Protein AF-A0A2D8QY01-F1 (afdb_monomer)

Solvent-accessible surface area (backbone atoms only — not comparable to full-atom values): 13673 Å² total; per-residue (Å²): 136,80,94,61,66,47,75,46,71,54,66,44,32,40,36,33,30,47,98,92,37,81,77,49,77,45,79,50,92,22,35,58,78,46,76,48,79,46,98,86,66,34,34,38,34,38,20,38,21,91,88,74,71,46,76,49,77,48,79,47,53,75,90,55,82,90,76,80,83,83,88,76,77,92,74,81,91,78,88,80,80,79,84,83,82,78,87,74,88,76,78,89,75,88,74,60,83,75,56,60,53,53,55,55,54,65,69,59,64,76,75,72,75,76,70,67,84,63,72,83,66,51,66,66,57,54,54,50,55,56,56,67,71,58,84,65,58,32,47,43,33,32,52,76,69,44,78,47,72,38,45,98,89,42,33,38,82,44,77,47,48,30,72,80,34,48,31,91,81,64,46,69,70,46,36,38,33,22,43,84,82,70,44,79,78,43,60,54,53,57,45,79,47,78,46,58,57,43,78,47,52,38,34,34,36,33,27,31,78,86,68,38,62,24,68,22,66,25,45,39,38,30,86

Sequence (223 aa):
CSDEIICIGIWFNIIGLRDGRILWKCELDGIPRSITRLSDGRSIAVCVDPSTDAVSAWVFNPQGDVEDEADVGSQNKETIDAPNYEDEENTRFEHSGEEVTRILDEMSEEVEDQIVEGEDIDLLEELASEAKMINLPPVADAGEDLTVTSDEDGTAEILLDGRASYDPDGEINAWEWLDERERVVGSTPMIKVRVRKGTHVFRLRVKDDKNAMSEAIVTLRVI

Radius of gyration: 32.17 Å; Cα contacts (8 Å, |Δi|>4): 374; chains: 1; bounding box: 82×53×78 Å

pLDDT: mean 76.77, std 20.71, range [27.67, 98.0]

Nearest PDB structures (foldseek):
  4u6t-assembly1_A  TM=8.783E-01  e=7.533E-06  Hathewaya histolytica
  4tn9-assembly1_A  TM=8.372E-01  e=7.533E-06  Hathewaya histolytica
  4aqo-assembly1_A  TM=8.452E-01  e=6.462E-05  Hathewaya histolytica
  6aem-assembly2_B  TM=8.000E-01  e=1.212E-04  Vibrio anguillarum
  2y72-assembly2_B  TM=8.045E-01  e=1.091E-04  Hathewaya histolytica

Mean predicted aligned error: 20.7 Å

Structure (mmCIF, N/CA/C/O backbone):
data_AF-A0A2D8QY01-F1
#
_entry.id   AF-A0A2D8QY01-F1
#
loop_
_atom_site.group_PDB
_atom_site.id
_atom_site.type_symbol
_atom_site.label_atom_id
_atom_site.label_alt_id
_atom_site.label_comp_id
_atom_site.label_asym_id
_atom_site.label_entity_id
_atom_site.label_seq_id
_atom_site.pdbx_PDB_ins_code
_atom_site.Cartn_x
_atom_site.Cartn_y
_atom_site.Cartn_z
_atom_site.occupancy
_atom_site.B_iso_or_equiv
_atom_site.auth_seq_id
_atom_site.auth_comp_id
_atom_site.auth_asym_id
_atom_site.auth_atom_id
_atom_site.pdbx_PDB_model_num
ATOM 1 N N . CYS A 1 1 ? 29.087 -26.618 -16.695 1.00 43.91 1 CYS A N 1
ATOM 2 C CA . CYS A 1 1 ? 28.690 -25.863 -15.495 1.00 43.91 1 CYS A CA 1
ATOM 3 C C . CYS A 1 1 ? 29.865 -25.004 -15.107 1.00 43.91 1 CYS A C 1
ATOM 5 O O . CYS A 1 1 ? 30.868 -25.556 -14.677 1.00 43.91 1 CYS A O 1
ATOM 7 N N . SER A 1 2 ? 29.792 -23.708 -15.377 1.00 49.12 2 SER A N 1
ATOM 8 C CA . SER A 1 2 ? 30.805 -22.772 -14.904 1.00 49.12 2 SER A CA 1
ATOM 9 C C . SER A 1 2 ? 30.499 -22.481 -13.437 1.00 49.12 2 SER A C 1
ATOM 11 O O . SER A 1 2 ? 29.401 -22.019 -13.145 1.00 49.12 2 SER A O 1
ATOM 13 N N . ASP A 1 3 ? 31.437 -22.769 -12.531 1.00 60.50 3 ASP A N 1
ATOM 14 C CA . ASP A 1 3 ? 31.399 -22.410 -11.096 1.00 60.50 3 ASP A CA 1
ATOM 15 C C . ASP A 1 3 ? 31.567 -20.887 -10.888 1.00 60.50 3 ASP A C 1
ATOM 17 O O . ASP A 1 3 ? 32.312 -20.414 -10.026 1.00 60.50 3 ASP A O 1
ATOM 21 N N . GLU A 1 4 ? 30.935 -20.085 -11.742 1.00 70.56 4 GLU A N 1
ATOM 22 C CA . GLU A 1 4 ? 31.112 -18.643 -11.767 1.00 70.56 4 GLU A CA 1
ATOM 23 C C . GLU A 1 4 ? 30.056 -17.968 -10.894 1.00 70.56 4 GLU A C 1
ATOM 25 O O . GLU A 1 4 ? 28.852 -18.131 -11.092 1.00 70.56 4 GLU A O 1
ATOM 30 N N . ILE A 1 5 ? 30.529 -17.225 -9.895 1.00 77.38 5 ILE A N 1
ATOM 31 C CA . ILE A 1 5 ? 29.688 -16.392 -9.041 1.00 77.38 5 ILE A CA 1
ATOM 32 C C . ILE A 1 5 ? 29.494 -15.055 -9.752 1.00 77.38 5 ILE A C 1
ATOM 34 O O . ILE A 1 5 ? 30.469 -14.389 -10.104 1.00 77.38 5 ILE A O 1
ATOM 38 N N . ILE A 1 6 ? 28.236 -14.671 -9.954 1.00 82.38 6 ILE A N 1
ATOM 39 C CA . ILE A 1 6 ? 27.850 -13.392 -10.553 1.00 82.38 6 ILE A CA 1
ATOM 40 C C . ILE A 1 6 ? 27.618 -12.393 -9.422 1.00 82.38 6 ILE A C 1
ATOM 42 O O . ILE A 1 6 ? 26.828 -12.657 -8.517 1.00 82.38 6 ILE A O 1
ATOM 46 N N . CYS A 1 7 ? 28.280 -11.240 -9.481 1.00 83.62 7 CYS A N 1
ATOM 47 C CA . CYS A 1 7 ? 28.076 -10.153 -8.528 1.00 83.62 7 CYS A CA 1
ATOM 48 C C . CYS A 1 7 ? 27.152 -9.095 -9.134 1.00 83.62 7 CYS A C 1
ATOM 50 O O . CYS A 1 7 ? 27.403 -8.630 -10.245 1.00 83.62 7 CYS A O 1
ATOM 52 N N . ILE A 1 8 ? 26.119 -8.688 -8.398 1.00 83.50 8 ILE A N 1
ATOM 53 C CA . ILE A 1 8 ? 25.188 -7.630 -8.811 1.00 83.50 8 ILE A CA 1
ATOM 54 C C . ILE A 1 8 ? 25.194 -6.519 -7.763 1.00 83.50 8 ILE A C 1
ATOM 56 O O . ILE A 1 8 ? 25.001 -6.794 -6.580 1.00 83.50 8 ILE A O 1
ATOM 60 N N . GLY A 1 9 ? 25.404 -5.275 -8.200 1.00 83.00 9 GLY A N 1
ATOM 61 C CA . GLY A 1 9 ? 25.264 -4.080 -7.366 1.00 83.00 9 GLY A CA 1
ATOM 62 C C . GLY A 1 9 ? 23.846 -3.511 -7.444 1.00 83.00 9 GLY A C 1
ATOM 63 O O . GLY A 1 9 ? 23.344 -3.277 -8.541 1.00 83.00 9 GLY A O 1
ATOM 64 N N . ILE A 1 10 ? 23.194 -3.294 -6.298 1.00 83.06 10 ILE A N 1
ATOM 65 C CA . ILE A 1 10 ? 21.859 -2.687 -6.189 1.00 83.06 10 ILE A CA 1
ATOM 66 C C . ILE A 1 10 ? 21.842 -1.721 -5.003 1.00 83.06 10 ILE A C 1
ATOM 68 O O . ILE A 1 10 ? 21.965 -2.134 -3.848 1.00 83.06 10 ILE A O 1
ATOM 72 N N . TRP A 1 11 ? 21.615 -0.440 -5.291 1.00 86.50 11 TRP A N 1
ATOM 73 C CA . TRP A 1 11 ? 21.571 0.640 -4.302 1.00 86.50 11 TRP A CA 1
ATOM 74 C C . TRP A 1 11 ? 22.821 0.658 -3.415 1.00 86.50 11 TRP A C 1
ATOM 76 O O . TRP A 1 11 ? 23.889 0.872 -3.956 1.00 86.50 11 TRP A O 1
ATOM 86 N N . PHE A 1 12 ? 22.741 0.400 -2.110 1.00 85.38 12 PHE A N 1
ATOM 87 C CA . PHE A 1 12 ? 23.920 0.310 -1.232 1.00 85.38 12 PHE A CA 1
ATOM 88 C C . PHE A 1 12 ? 24.463 -1.117 -1.064 1.00 85.38 12 PHE A C 1
ATOM 90 O O . PHE A 1 12 ? 25.144 -1.402 -0.091 1.00 85.38 12 PHE A O 1
ATOM 97 N N . ASN A 1 13 ? 24.123 -2.063 -1.945 1.00 82.06 13 ASN A N 1
ATOM 98 C CA . ASN A 1 13 ? 24.432 -3.478 -1.725 1.00 82.06 13 ASN A CA 1
ATOM 99 C C . ASN A 1 13 ? 25.107 -4.144 -2.918 1.00 82.06 13 ASN A C 1
ATOM 101 O O . ASN A 1 13 ? 24.789 -3.848 -4.068 1.00 82.06 13 ASN A O 1
ATOM 105 N N . ILE A 1 14 ? 25.959 -5.127 -2.631 1.00 85.94 14 ILE A N 1
ATOM 106 C CA . ILE A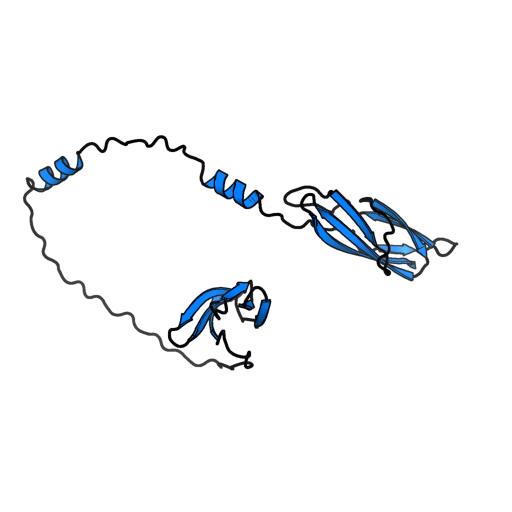 1 14 ? 26.436 -6.118 -3.598 1.00 85.94 14 ILE A CA 1
ATOM 107 C C . ILE A 1 14 ? 25.952 -7.501 -3.179 1.00 85.94 14 ILE A C 1
ATOM 109 O O . ILE A 1 14 ? 26.042 -7.889 -2.014 1.00 85.94 14 ILE A O 1
ATOM 113 N N . ILE A 1 15 ? 25.435 -8.247 -4.151 1.00 84.38 15 ILE A N 1
ATOM 114 C CA . ILE A 1 15 ? 24.880 -9.585 -3.970 1.00 84.38 15 ILE A CA 1
ATOM 115 C C . ILE A 1 15 ? 25.675 -10.572 -4.821 1.00 84.38 15 ILE A C 1
ATOM 117 O O . ILE A 1 15 ? 25.831 -10.364 -6.026 1.00 84.38 15 ILE A O 1
ATOM 121 N N . GLY A 1 16 ? 26.140 -11.658 -4.202 1.00 84.38 16 GLY A N 1
ATOM 122 C CA . GLY A 1 16 ? 26.757 -12.791 -4.889 1.00 84.38 16 GLY A CA 1
ATOM 123 C C . GLY A 1 16 ? 25.725 -13.865 -5.234 1.00 84.38 16 GLY A C 1
ATOM 124 O O . GLY A 1 16 ? 25.065 -14.407 -4.344 1.00 84.38 16 GLY A O 1
ATOM 125 N N . LEU A 1 17 ? 25.596 -14.194 -6.518 1.00 79.44 17 LEU A N 1
ATOM 126 C CA . LEU A 1 17 ? 24.675 -15.200 -7.047 1.00 79.44 17 LEU A CA 1
ATOM 127 C C . LEU A 1 17 ? 25.421 -16.402 -7.628 1.00 79.44 17 LEU A C 1
ATOM 129 O O . LEU A 1 17 ? 26.415 -16.247 -8.334 1.00 79.44 17 LEU A O 1
ATOM 133 N N . ARG A 1 18 ? 24.877 -17.603 -7.414 1.00 80.75 18 ARG A N 1
ATOM 134 C CA . ARG A 1 18 ? 25.296 -18.834 -8.100 1.00 80.75 18 ARG A CA 1
ATOM 135 C C . ARG A 1 18 ? 24.082 -19.690 -8.429 1.00 80.75 18 ARG A C 1
ATOM 137 O O . ARG A 1 18 ? 23.264 -19.942 -7.547 1.00 80.75 18 ARG A O 1
ATOM 144 N N . ASP A 1 19 ? 23.964 -20.128 -9.681 1.00 78.56 19 ASP A N 1
ATOM 145 C CA . ASP A 1 19 ? 22.846 -20.954 -10.171 1.00 78.56 19 ASP A CA 1
ATOM 146 C C . ASP A 1 19 ? 21.458 -20.410 -9.767 1.00 78.56 19 ASP A C 1
ATOM 148 O O . ASP A 1 19 ? 20.562 -21.151 -9.360 1.00 78.56 19 ASP A O 1
ATOM 152 N N . GLY A 1 20 ? 21.297 -19.081 -9.814 1.00 72.81 20 GLY A N 1
ATOM 153 C CA . GLY A 1 20 ? 20.052 -18.397 -9.446 1.00 72.81 20 GLY A CA 1
ATOM 154 C C . GLY A 1 20 ? 19.763 -18.322 -7.940 1.00 72.81 20 GLY A C 1
ATOM 155 O O . GLY A 1 20 ? 18.666 -17.924 -7.555 1.00 72.81 20 GLY A O 1
ATOM 156 N N . ARG A 1 21 ? 20.716 -18.689 -7.074 1.00 75.25 21 ARG A N 1
ATOM 157 C CA . ARG A 1 21 ? 20.605 -18.569 -5.613 1.00 75.25 21 ARG A CA 1
ATOM 158 C C . ARG A 1 21 ? 21.539 -17.495 -5.075 1.00 75.25 21 ARG A C 1
ATOM 160 O O . ARG A 1 21 ? 22.693 -17.410 -5.489 1.00 75.25 21 ARG A O 1
ATOM 167 N N . ILE A 1 22 ? 21.041 -16.727 -4.111 1.00 81.38 22 ILE A N 1
ATOM 168 C CA . ILE A 1 22 ? 21.837 -15.768 -3.340 1.00 81.38 22 ILE A CA 1
ATOM 169 C C . ILE A 1 22 ? 22.734 -16.543 -2.376 1.00 81.38 22 ILE A C 1
ATOM 171 O O . ILE A 1 22 ? 22.242 -17.366 -1.604 1.00 81.38 22 ILE A O 1
ATOM 175 N N . LEU A 1 23 ? 24.040 -16.290 -2.444 1.00 77.75 23 LEU A N 1
ATOM 176 C CA . LEU A 1 23 ? 25.033 -16.862 -1.535 1.00 77.75 23 LEU A CA 1
ATOM 177 C C . LEU A 1 23 ? 25.330 -15.916 -0.374 1.00 77.75 23 LEU A C 1
ATOM 179 O O . LEU A 1 23 ? 25.328 -16.341 0.776 1.00 77.75 23 LEU A O 1
ATOM 183 N N . TRP A 1 24 ? 25.559 -14.641 -0.681 1.00 77.56 24 TRP A N 1
ATOM 184 C CA . TRP A 1 24 ? 25.906 -13.619 0.299 1.00 77.56 24 TRP A CA 1
ATOM 185 C C . TRP A 1 24 ? 25.454 -12.235 -0.169 1.00 77.56 24 TRP A C 1
ATOM 187 O O . TRP A 1 24 ? 25.144 -12.016 -1.346 1.00 77.56 24 TRP A O 1
ATOM 197 N N . LYS A 1 25 ? 25.416 -11.305 0.785 1.00 81.94 25 LYS A N 1
ATOM 198 C CA . LYS A 1 25 ? 25.075 -9.897 0.599 1.00 81.94 25 LYS A CA 1
ATOM 199 C C . LYS A 1 25 ? 26.045 -9.051 1.424 1.00 81.94 25 LYS A C 1
ATOM 201 O O . LYS A 1 25 ? 26.287 -9.378 2.581 1.00 81.94 25 LYS A O 1
ATOM 206 N N . CYS A 1 26 ? 26.567 -7.986 0.831 1.00 77.19 26 CYS A N 1
ATOM 207 C CA . CYS A 1 26 ? 27.438 -7.006 1.474 1.00 77.19 26 CYS A CA 1
ATOM 208 C C . CYS A 1 26 ? 26.829 -5.611 1.291 1.00 77.19 26 CYS A C 1
ATOM 210 O O . CYS A 1 26 ? 26.377 -5.285 0.191 1.00 77.19 26 CYS A O 1
ATOM 212 N N . GLU A 1 27 ? 26.775 -4.832 2.368 1.00 81.56 27 GLU A N 1
ATOM 213 C CA . GLU A 1 27 ? 26.353 -3.430 2.351 1.00 81.56 27 GLU A CA 1
ATOM 214 C C . GLU A 1 27 ? 27.586 -2.529 2.215 1.00 81.56 27 GLU A C 1
ATOM 216 O O . GLU A 1 27 ? 28.648 -2.838 2.750 1.00 81.56 27 GLU A O 1
ATOM 221 N N . LEU A 1 28 ? 27.448 -1.449 1.456 1.00 82.06 28 LEU A N 1
ATOM 222 C CA . LEU A 1 28 ? 28.505 -0.514 1.100 1.00 82.06 28 LEU A CA 1
ATOM 223 C C . LEU A 1 28 ? 28.172 0.875 1.643 1.00 82.06 28 LEU A C 1
ATOM 225 O O . LEU A 1 28 ? 27.008 1.249 1.763 1.00 82.06 28 LEU A O 1
ATOM 229 N N . ASP A 1 29 ? 29.206 1.678 1.867 1.00 80.81 29 ASP A N 1
ATOM 230 C CA . ASP A 1 29 ? 29.102 3.087 2.274 1.00 80.81 29 ASP A CA 1
ATOM 231 C C . ASP A 1 29 ? 28.611 4.035 1.156 1.00 80.81 29 ASP A C 1
ATOM 233 O O . ASP A 1 29 ? 28.376 5.217 1.397 1.00 80.81 29 ASP A O 1
ATOM 237 N N . GLY A 1 30 ? 28.422 3.529 -0.065 1.00 84.75 30 GLY A N 1
ATOM 238 C CA . GLY A 1 30 ? 27.967 4.298 -1.220 1.00 84.75 30 GLY A CA 1
ATOM 239 C C . GLY A 1 30 ? 27.350 3.423 -2.310 1.00 84.75 30 GLY A C 1
ATOM 240 O O . GLY A 1 30 ? 27.352 2.193 -2.235 1.00 84.75 30 GLY A O 1
ATOM 241 N N . ILE A 1 31 ? 26.822 4.059 -3.356 1.00 87.62 31 ILE A N 1
ATOM 242 C CA . ILE A 1 31 ? 26.177 3.354 -4.471 1.00 87.62 31 ILE A CA 1
ATOM 243 C C . ILE A 1 31 ? 27.262 2.809 -5.413 1.00 87.62 31 ILE A C 1
ATOM 245 O O . ILE A 1 31 ? 28.035 3.615 -5.944 1.00 87.62 31 ILE A O 1
ATOM 249 N N . PRO A 1 32 ? 27.336 1.487 -5.675 1.00 86.38 32 PRO A N 1
ATOM 250 C CA . PRO A 1 32 ? 28.343 0.914 -6.547 1.00 86.38 32 PRO A CA 1
ATOM 251 C C . PRO A 1 32 ? 28.072 1.358 -7.985 1.00 86.38 32 PRO A C 1
ATOM 253 O O . PRO A 1 32 ? 27.030 1.061 -8.569 1.00 86.38 32 PRO A O 1
ATOM 256 N N . ARG A 1 33 ? 29.029 2.082 -8.561 1.00 84.75 33 ARG A N 1
ATOM 257 C CA . ARG A 1 33 ? 28.986 2.565 -9.947 1.00 84.75 33 ARG A CA 1
ATOM 258 C C . ARG A 1 33 ? 29.679 1.631 -10.919 1.00 84.75 33 ARG A C 1
ATOM 260 O O . ARG A 1 33 ? 29.302 1.567 -12.082 1.00 84.75 33 ARG A O 1
ATOM 267 N N . SER A 1 34 ? 30.701 0.928 -10.451 1.00 82.31 34 SER A N 1
ATOM 268 C CA . SER A 1 34 ? 31.437 -0.036 -11.257 1.00 82.31 34 SER A CA 1
ATOM 269 C C . SER A 1 34 ? 31.936 -1.166 -10.378 1.00 82.31 34 SER A C 1
ATOM 271 O O . SER A 1 34 ? 32.385 -0.933 -9.255 1.00 82.31 34 SER A O 1
ATOM 273 N N . ILE A 1 35 ? 31.862 -2.386 -10.902 1.00 85.38 35 ILE A N 1
ATOM 274 C CA . ILE A 1 35 ? 32.445 -3.575 -10.291 1.00 85.38 35 ILE A CA 1
ATOM 275 C C . ILE A 1 35 ? 33.371 -4.193 -11.330 1.00 85.38 35 ILE A C 1
ATOM 277 O O . ILE A 1 35 ? 32.935 -4.543 -12.424 1.00 85.38 35 ILE A O 1
ATOM 281 N N . THR A 1 36 ? 34.653 -4.315 -11.002 1.00 84.50 36 THR A N 1
ATOM 282 C CA . THR A 1 36 ? 35.661 -4.884 -11.903 1.00 84.50 36 THR A CA 1
ATOM 283 C C . THR A 1 36 ? 36.339 -6.073 -11.241 1.00 84.50 36 THR A C 1
ATOM 285 O O . THR A 1 36 ? 36.702 -6.027 -10.065 1.00 84.50 36 THR A O 1
ATOM 288 N N . ARG A 1 37 ? 36.516 -7.155 -12.001 1.00 82.62 37 ARG A N 1
ATOM 289 C CA . ARG A 1 37 ? 37.212 -8.355 -11.537 1.00 82.62 37 ARG A CA 1
ATOM 290 C C . ARG A 1 37 ? 38.721 -8.201 -11.713 1.00 82.62 37 ARG A C 1
ATOM 292 O O . ARG A 1 37 ? 39.188 -7.812 -12.781 1.00 82.62 37 ARG A O 1
ATOM 299 N N . LEU A 1 38 ? 39.472 -8.532 -10.672 1.00 79.06 38 LEU A N 1
ATOM 300 C CA . LEU A 1 38 ? 40.930 -8.535 -10.661 1.00 79.06 38 LEU A CA 1
ATOM 301 C C . LEU A 1 38 ? 41.474 -9.898 -11.113 1.00 79.06 38 LEU A C 1
ATOM 303 O O . LEU A 1 38 ? 40.809 -10.933 -11.016 1.00 79.06 38 LEU A O 1
ATOM 307 N N . SER A 1 39 ? 42.720 -9.910 -11.592 1.00 76.44 39 SER A N 1
ATOM 308 C CA . SER A 1 39 ? 43.402 -11.120 -12.077 1.00 76.44 39 SER A CA 1
ATOM 309 C C . SER A 1 39 ? 43.677 -12.162 -10.987 1.00 76.44 39 SER A C 1
ATOM 311 O O . SER A 1 39 ? 43.954 -13.315 -11.300 1.00 76.44 39 SER A O 1
ATOM 313 N N . ASP A 1 40 ? 43.623 -11.762 -9.717 1.00 75.12 40 ASP A N 1
ATOM 314 C CA . ASP A 1 40 ? 43.822 -12.621 -8.545 1.00 75.12 40 ASP A CA 1
ATOM 315 C C . ASP A 1 40 ? 42.522 -13.285 -8.047 1.00 75.12 40 ASP A C 1
ATOM 317 O O . ASP A 1 40 ? 42.538 -14.000 -7.048 1.00 75.12 40 ASP A O 1
ATOM 321 N N . GLY A 1 41 ? 41.400 -13.068 -8.745 1.00 73.44 41 GLY A N 1
ATOM 322 C CA . GLY A 1 41 ? 40.098 -13.649 -8.418 1.00 73.44 41 GLY A CA 1
ATOM 323 C C . GLY A 1 41 ? 39.228 -12.802 -7.486 1.00 73.44 41 GLY A C 1
ATOM 324 O O . GLY A 1 41 ? 38.058 -13.144 -7.314 1.00 73.44 41 GLY A O 1
ATOM 325 N N . ARG A 1 42 ? 39.745 -11.693 -6.938 1.00 80.62 42 ARG A N 1
ATOM 326 C CA . ARG A 1 42 ? 38.959 -10.714 -6.169 1.00 80.62 42 ARG A CA 1
ATOM 327 C C . ARG A 1 42 ? 38.215 -9.750 -7.094 1.00 80.62 42 ARG A C 1
ATOM 329 O O . ARG A 1 42 ? 38.497 -9.663 -8.288 1.00 80.62 42 ARG A O 1
ATOM 336 N N . SER A 1 43 ? 37.279 -9.000 -6.532 1.00 82.31 43 SER A N 1
ATOM 337 C CA . SER A 1 43 ? 36.551 -7.938 -7.222 1.00 82.31 43 SER A CA 1
ATOM 338 C C . SER A 1 43 ? 36.702 -6.626 -6.468 1.00 82.31 43 SER A C 1
ATOM 340 O O . SER A 1 43 ? 36.752 -6.613 -5.240 1.00 82.31 43 SER A O 1
ATOM 342 N N . ILE A 1 44 ? 36.769 -5.525 -7.211 1.00 83.94 44 ILE A N 1
ATOM 343 C CA . ILE A 1 44 ? 36.726 -4.172 -6.661 1.00 83.94 44 ILE A CA 1
ATOM 344 C C . ILE A 1 44 ? 35.411 -3.509 -7.056 1.00 83.94 44 ILE A C 1
ATOM 346 O O . ILE A 1 44 ? 35.024 -3.551 -8.224 1.00 83.94 44 ILE A O 1
ATOM 350 N N . ALA A 1 45 ? 34.734 -2.907 -6.086 1.00 85.50 45 ALA A N 1
ATOM 351 C CA . ALA A 1 45 ? 33.586 -2.043 -6.295 1.00 85.50 45 ALA A CA 1
ATOM 352 C C . ALA A 1 45 ? 33.977 -0.598 -6.012 1.00 85.50 45 ALA A C 1
ATOM 354 O O . ALA A 1 45 ? 34.528 -0.302 -4.956 1.00 85.50 45 ALA A O 1
ATOM 355 N N . VAL A 1 46 ? 33.689 0.290 -6.959 1.00 86.81 46 VAL A N 1
ATOM 356 C CA . VAL A 1 46 ? 33.826 1.736 -6.775 1.00 86.81 46 VAL A CA 1
ATOM 357 C C . VAL A 1 46 ? 32.450 2.292 -6.463 1.00 86.81 46 VAL A C 1
ATOM 359 O O . VAL A 1 46 ? 31.520 2.126 -7.259 1.00 86.81 46 VAL A O 1
ATOM 362 N N . CYS A 1 47 ? 32.335 2.949 -5.320 1.00 86.75 47 CYS A N 1
ATOM 363 C CA . CYS A 1 47 ? 31.085 3.442 -4.774 1.00 86.75 47 CYS A CA 1
ATOM 364 C C . CYS A 1 47 ? 31.114 4.967 -4.689 1.00 86.75 47 CYS A C 1
ATOM 366 O O . CYS A 1 47 ? 32.174 5.570 -4.519 1.00 86.75 47 CYS A O 1
ATOM 368 N N . VAL A 1 48 ? 29.947 5.590 -4.840 1.00 87.56 48 VAL A N 1
ATOM 369 C CA . VAL A 1 48 ? 29.783 7.040 -4.686 1.00 87.56 48 VAL A CA 1
ATOM 370 C C . VAL A 1 48 ? 28.680 7.303 -3.671 1.00 87.56 48 VAL A C 1
ATOM 372 O O . VAL A 1 48 ? 27.556 6.822 -3.840 1.00 87.56 48 VAL A O 1
ATOM 375 N N . ASP A 1 49 ? 29.003 8.048 -2.618 1.00 84.38 49 ASP A N 1
ATOM 376 C CA . ASP A 1 49 ? 28.036 8.491 -1.616 1.00 84.38 49 ASP A CA 1
ATOM 377 C C . ASP A 1 49 ? 27.155 9.606 -2.215 1.00 84.38 49 ASP A C 1
ATOM 379 O O . ASP A 1 49 ? 27.675 10.654 -2.600 1.00 84.38 49 ASP A O 1
ATOM 383 N N . PRO A 1 50 ? 25.823 9.426 -2.294 1.00 81.00 50 PRO A N 1
ATOM 384 C CA . PRO A 1 50 ? 24.925 10.419 -2.884 1.00 81.00 50 PRO A CA 1
ATOM 385 C C . PRO A 1 50 ? 24.784 11.709 -2.060 1.00 81.00 50 PRO A C 1
ATOM 387 O O . PRO A 1 50 ? 24.225 12.686 -2.553 1.00 81.00 50 PRO A O 1
ATOM 390 N N . SER A 1 51 ? 25.220 11.713 -0.799 1.00 82.25 51 SER A N 1
ATOM 391 C CA . SER A 1 51 ? 25.106 12.853 0.114 1.00 82.25 51 SER A CA 1
ATOM 392 C C . SER A 1 51 ? 26.358 13.730 0.145 1.00 82.25 51 SER A C 1
ATOM 394 O O . SER A 1 51 ? 26.249 14.942 0.339 1.00 82.25 51 SER A O 1
ATOM 396 N N . THR A 1 52 ? 27.536 13.135 -0.058 1.00 84.19 52 THR A N 1
ATOM 397 C CA . THR A 1 52 ? 28.832 13.823 0.041 1.00 84.19 52 THR A CA 1
ATOM 398 C C . THR A 1 52 ? 29.623 13.853 -1.268 1.00 84.19 52 THR A C 1
ATOM 400 O O . THR A 1 52 ? 30.654 14.521 -1.318 1.00 84.19 52 THR A O 1
ATOM 403 N N . ASP A 1 53 ? 29.171 13.138 -2.308 1.00 81.50 53 ASP A N 1
ATOM 404 C CA . ASP A 1 53 ? 29.927 12.843 -3.538 1.00 81.50 53 ASP A CA 1
ATOM 405 C C . ASP A 1 53 ? 31.298 12.186 -3.272 1.00 81.50 53 ASP A C 1
ATOM 407 O O . ASP A 1 53 ? 32.171 12.137 -4.145 1.00 81.50 53 ASP A O 1
ATOM 411 N N . ALA A 1 54 ? 31.507 11.649 -2.065 1.00 81.69 54 ALA A N 1
ATOM 412 C CA . ALA A 1 54 ? 32.722 10.933 -1.725 1.00 81.69 54 ALA A CA 1
ATOM 413 C C . ALA A 1 54 ? 32.803 9.623 -2.518 1.00 81.69 54 ALA A C 1
ATOM 415 O O . ALA A 1 54 ? 31.824 8.884 -2.638 1.00 81.69 54 ALA A O 1
ATOM 416 N N . VAL A 1 55 ? 33.993 9.338 -3.050 1.00 85.44 55 VAL A N 1
ATOM 417 C CA . VAL A 1 55 ? 34.287 8.090 -3.758 1.00 85.44 55 VAL A CA 1
ATOM 418 C C . VAL A 1 55 ? 35.008 7.146 -2.807 1.00 85.44 55 VAL A C 1
ATOM 420 O O . VAL A 1 55 ? 36.080 7.478 -2.297 1.00 85.44 55 VAL A O 1
ATOM 423 N N . SER A 1 56 ? 34.446 5.961 -2.612 1.00 82.12 56 SER A N 1
ATOM 424 C CA . SER A 1 56 ? 35.042 4.869 -1.842 1.00 82.12 56 SER A CA 1
ATOM 425 C C . SER A 1 56 ? 35.279 3.659 -2.749 1.00 82.12 56 SER A C 1
ATOM 427 O O . SER A 1 56 ? 34.669 3.512 -3.812 1.00 82.12 56 SE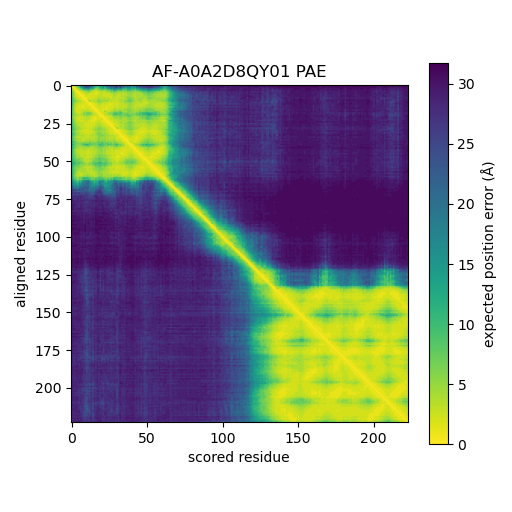R A O 1
ATOM 429 N N . ALA A 1 57 ? 36.218 2.794 -2.367 1.00 83.94 57 ALA A N 1
ATOM 430 C CA . ALA A 1 57 ? 36.538 1.591 -3.124 1.00 83.94 57 ALA A CA 1
ATOM 431 C C . ALA A 1 57 ? 36.640 0.383 -2.192 1.00 83.94 57 ALA A C 1
ATOM 433 O O . ALA A 1 57 ? 37.417 0.386 -1.241 1.00 83.94 57 ALA A O 1
ATOM 434 N N . TRP A 1 58 ? 35.879 -0.660 -2.506 1.00 79.12 58 TRP A N 1
ATOM 435 C CA . TRP A 1 58 ? 35.757 -1.872 -1.705 1.00 79.12 58 TRP A CA 1
ATOM 436 C C . TRP A 1 58 ? 36.317 -3.063 -2.466 1.00 79.12 58 TRP A C 1
ATOM 438 O O . TRP A 1 58 ? 35.857 -3.374 -3.564 1.00 79.12 58 TRP A O 1
ATOM 448 N N . VAL A 1 59 ? 37.300 -3.751 -1.887 1.00 82.50 59 VAL A N 1
ATOM 449 C CA . VAL A 1 59 ? 37.843 -4.994 -2.446 1.00 82.50 59 VAL A CA 1
ATOM 450 C C . VAL A 1 59 ? 37.239 -6.169 -1.694 1.00 82.50 59 VAL A C 1
ATOM 452 O O . VAL A 1 59 ? 37.392 -6.272 -0.482 1.00 82.50 59 VAL A O 1
ATOM 455 N N . PHE A 1 60 ? 36.590 -7.076 -2.413 1.00 78.00 60 PHE A N 1
ATOM 456 C CA . PHE A 1 60 ? 35.931 -8.245 -1.839 1.00 78.00 60 PHE A CA 1
ATOM 457 C C . PHE A 1 60 ? 36.270 -9.511 -2.627 1.00 78.00 60 PHE A C 1
ATOM 459 O O . PHE A 1 60 ? 36.629 -9.461 -3.806 1.00 78.00 60 PHE A O 1
ATOM 466 N N . ASN A 1 61 ? 36.180 -10.669 -1.972 1.00 78.94 61 ASN A N 1
ATOM 467 C CA . ASN A 1 61 ? 36.361 -11.963 -2.621 1.00 78.94 61 ASN A CA 1
ATOM 468 C C . ASN A 1 61 ? 34.990 -12.573 -2.959 1.00 78.94 61 ASN A C 1
ATOM 470 O O . ASN A 1 61 ? 34.279 -12.973 -2.040 1.00 78.94 61 ASN A O 1
ATOM 474 N N . PRO A 1 62 ? 34.621 -12.716 -4.246 1.00 69.00 62 PRO A N 1
ATOM 475 C CA . PRO A 1 62 ? 33.337 -13.297 -4.636 1.00 69.00 62 PRO A CA 1
ATOM 476 C C . PRO A 1 62 ? 33.127 -14.738 -4.159 1.00 69.00 62 PRO A C 1
ATOM 478 O O . PRO A 1 62 ? 31.985 -15.161 -3.990 1.00 69.00 62 PRO A O 1
ATOM 481 N N . GLN A 1 63 ? 34.220 -15.489 -3.974 1.00 64.75 63 GLN A N 1
ATOM 482 C CA . GLN A 1 63 ? 34.226 -16.908 -3.608 1.00 64.75 63 GLN A CA 1
ATOM 483 C C . GLN A 1 63 ? 34.444 -17.163 -2.106 1.00 64.75 63 GLN A C 1
ATOM 485 O O . GLN A 1 63 ? 34.484 -18.324 -1.703 1.00 64.75 63 GLN A O 1
ATOM 490 N N . GLY A 1 64 ? 34.625 -16.115 -1.295 1.00 60.25 64 GLY A N 1
ATOM 491 C CA . GLY A 1 64 ? 34.870 -16.228 0.145 1.00 60.25 64 GLY A CA 1
ATOM 492 C C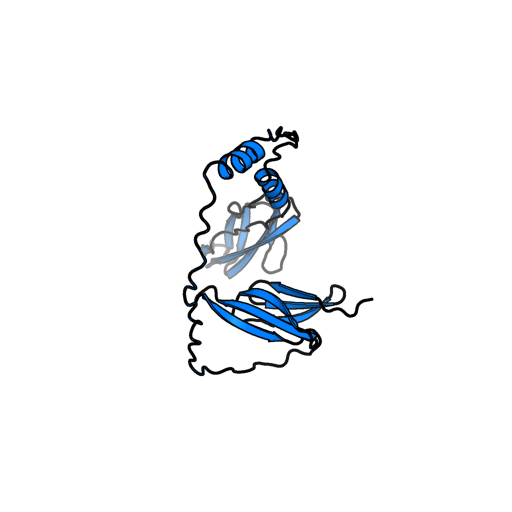 . GLY A 1 64 ? 33.608 -16.064 0.994 1.00 60.25 64 GLY A C 1
ATOM 493 O O . GLY A 1 64 ? 32.592 -15.558 0.519 1.00 60.25 64 GLY A O 1
ATOM 494 N N . ASP A 1 65 ? 33.701 -16.467 2.262 1.00 46.59 65 ASP A N 1
ATOM 495 C CA . ASP A 1 65 ? 32.773 -16.015 3.300 1.00 46.59 65 ASP A CA 1
ATOM 496 C C . ASP A 1 65 ? 33.059 -14.533 3.613 1.00 46.59 65 ASP A C 1
ATOM 498 O O . ASP A 1 65 ? 34.207 -14.088 3.555 1.00 46.59 65 ASP A O 1
ATOM 502 N N . VAL A 1 66 ? 32.007 -13.756 3.886 1.00 47.06 66 VAL A N 1
ATOM 503 C CA . VAL A 1 66 ? 32.090 -12.320 4.198 1.00 47.06 66 VAL A CA 1
ATOM 504 C C . VAL A 1 66 ? 32.813 -12.157 5.539 1.00 47.06 66 VAL A C 1
ATOM 506 O O . VAL A 1 66 ? 32.226 -12.419 6.585 1.00 47.06 66 VAL A O 1
ATOM 509 N N . GLU A 1 67 ? 34.093 -11.782 5.512 1.00 42.91 67 GLU A N 1
ATOM 510 C CA . GLU A 1 67 ? 34.840 -11.403 6.716 1.00 42.91 67 GLU A CA 1
ATOM 511 C C . GLU A 1 67 ? 34.537 -9.935 7.064 1.00 42.91 67 GLU A C 1
ATOM 513 O O . GLU A 1 67 ? 34.619 -9.057 6.203 1.00 42.91 67 GLU A O 1
ATOM 518 N N . ASP A 1 68 ? 34.136 -9.704 8.317 1.00 41.41 68 ASP A N 1
ATOM 519 C CA . ASP A 1 68 ? 33.733 -8.410 8.878 1.00 41.41 68 ASP A CA 1
ATOM 520 C C . ASP A 1 68 ? 34.808 -7.309 8.739 1.00 41.41 68 ASP A C 1
ATOM 522 O O . ASP A 1 68 ? 35.994 -7.549 8.964 1.00 41.41 68 ASP A O 1
ATOM 526 N N . GLU A 1 69 ? 34.330 -6.094 8.431 1.00 44.50 69 GLU A N 1
ATOM 527 C CA . GLU A 1 69 ? 34.879 -4.754 8.728 1.00 44.50 69 GLU A CA 1
ATOM 528 C C . GLU A 1 69 ? 36.415 -4.611 8.803 1.00 44.50 69 GLU A C 1
ATOM 530 O O . GLU A 1 69 ? 37.043 -4.820 9.845 1.00 44.50 69 GLU A O 1
ATOM 535 N N . ALA A 1 70 ? 37.021 -4.104 7.723 1.00 34.59 70 ALA A N 1
ATOM 536 C CA . ALA A 1 70 ? 38.349 -3.499 7.786 1.00 34.59 70 ALA A CA 1
ATOM 537 C C . ALA A 1 70 ? 38.228 -1.976 7.978 1.00 34.59 70 ALA A C 1
ATOM 539 O O . ALA A 1 70 ? 38.004 -1.231 7.026 1.00 34.59 70 ALA A O 1
ATOM 540 N N . ASP A 1 71 ? 38.418 -1.536 9.223 1.00 38.31 71 ASP A N 1
ATOM 541 C CA . ASP A 1 71 ? 38.691 -0.150 9.616 1.00 38.31 71 ASP A CA 1
ATOM 542 C C . ASP A 1 71 ? 39.880 0.408 8.811 1.00 38.31 71 ASP A C 1
ATOM 544 O O . ASP A 1 71 ? 41.027 -0.011 8.996 1.00 38.31 71 ASP A O 1
ATOM 548 N N . VAL A 1 72 ? 39.618 1.357 7.908 1.00 36.22 72 VAL A N 1
ATOM 549 C CA . VAL A 1 72 ? 40.665 2.191 7.306 1.00 36.22 72 VAL A CA 1
ATOM 550 C C . VAL A 1 72 ? 40.459 3.618 7.784 1.00 36.22 72 VAL A C 1
ATOM 552 O O . VAL A 1 72 ? 39.875 4.470 7.115 1.00 36.22 72 VAL A O 1
ATOM 555 N N . GLY A 1 73 ? 40.973 3.863 8.987 1.00 27.67 73 GLY A N 1
ATOM 556 C CA . GLY A 1 73 ? 41.157 5.192 9.533 1.00 27.67 73 GLY A CA 1
ATOM 557 C C . GLY A 1 73 ? 41.870 6.129 8.554 1.00 27.67 73 GLY A C 1
ATOM 558 O O . GLY A 1 73 ? 42.860 5.779 7.908 1.00 27.67 73 GLY A O 1
ATOM 559 N N . SER A 1 74 ? 41.362 7.359 8.499 1.00 41.56 74 SER A N 1
ATOM 560 C CA . SER A 1 74 ? 41.934 8.507 7.805 1.00 41.56 74 SER A CA 1
ATOM 561 C C . SER A 1 74 ? 43.447 8.607 7.990 1.00 41.56 74 SER A C 1
ATOM 563 O O . SER A 1 74 ? 43.909 8.951 9.078 1.00 41.56 74 SER A O 1
ATOM 565 N N . GLN A 1 75 ? 44.217 8.422 6.915 1.00 28.59 75 GLN A N 1
ATOM 566 C CA . GLN A 1 75 ? 45.580 8.944 6.816 1.00 28.59 75 GLN A CA 1
ATOM 567 C C . GLN A 1 75 ? 45.857 9.535 5.427 1.00 28.59 75 GLN A C 1
ATOM 569 O O . GLN A 1 75 ? 46.086 8.837 4.453 1.00 28.59 75 GLN A O 1
ATOM 574 N N . ASN A 1 76 ? 45.860 10.870 5.408 1.00 28.69 76 ASN A N 1
ATOM 575 C CA . ASN A 1 76 ? 46.882 11.732 4.812 1.00 28.69 76 ASN A CA 1
ATOM 576 C C . ASN A 1 76 ? 47.246 11.565 3.321 1.00 28.69 76 ASN A C 1
ATOM 578 O O . ASN A 1 76 ? 48.091 10.764 2.951 1.00 28.69 76 ASN A O 1
ATOM 582 N N . LYS A 1 77 ? 46.752 12.526 2.528 1.00 41.44 77 LYS A N 1
ATOM 583 C CA . LYS A 1 77 ? 47.565 13.554 1.847 1.00 41.44 77 LYS A CA 1
ATOM 584 C C . LYS A 1 77 ? 48.846 13.067 1.151 1.00 41.44 77 LYS A C 1
ATOM 586 O O . LYS A 1 77 ? 49.918 13.225 1.720 1.00 41.44 77 LYS A O 1
ATOM 591 N N . GLU A 1 78 ? 48.743 12.726 -0.132 1.00 30.77 78 GLU A N 1
ATOM 592 C CA . GLU A 1 78 ? 49.792 13.030 -1.116 1.00 30.77 78 GLU A CA 1
ATOM 593 C C . GLU A 1 78 ? 49.161 13.498 -2.434 1.00 30.77 78 GLU A C 1
ATOM 595 O O . GLU A 1 78 ? 48.483 12.764 -3.147 1.00 30.77 78 GLU A O 1
ATOM 600 N N . THR A 1 79 ? 49.358 14.787 -2.708 1.00 34.09 79 THR A N 1
ATOM 601 C CA . THR A 1 79 ? 49.209 15.415 -4.018 1.00 34.09 79 THR A CA 1
ATOM 602 C C . THR A 1 79 ? 50.230 14.781 -4.956 1.00 34.09 79 THR A C 1
ATOM 604 O O . THR A 1 79 ? 51.425 14.874 -4.691 1.00 34.09 79 THR A O 1
ATOM 607 N N . ILE A 1 80 ? 49.774 14.146 -6.034 1.00 32.94 80 ILE A N 1
ATOM 608 C CA . ILE A 1 80 ? 50.659 13.704 -7.113 1.00 32.94 80 ILE A CA 1
ATOM 609 C C . ILE A 1 80 ? 50.630 14.791 -8.186 1.00 32.94 80 ILE A C 1
ATOM 611 O O . ILE A 1 80 ? 49.591 15.051 -8.793 1.00 32.94 80 ILE A O 1
ATOM 615 N N . ASP A 1 81 ? 51.776 15.449 -8.346 1.00 32.75 81 ASP A N 1
ATOM 616 C CA . ASP A 1 81 ? 52.053 16.467 -9.355 1.00 32.75 81 ASP A CA 1
ATOM 617 C C . ASP A 1 81 ? 51.785 15.940 -10.772 1.00 32.75 81 ASP A C 1
ATOM 619 O O . ASP A 1 81 ? 52.230 14.857 -11.159 1.00 32.75 81 ASP A O 1
ATOM 623 N N . ALA A 1 82 ? 51.068 16.741 -11.559 1.00 34.69 82 ALA A N 1
ATOM 624 C CA . ALA A 1 82 ? 50.875 16.507 -12.981 1.00 34.69 82 ALA A CA 1
ATOM 625 C C . ALA A 1 82 ? 52.217 16.654 -13.728 1.00 34.69 82 ALA A C 1
ATOM 627 O O . ALA A 1 82 ? 52.939 17.627 -13.483 1.00 34.69 82 ALA A O 1
ATOM 628 N N . PRO A 1 83 ? 52.569 15.751 -14.661 1.00 34.78 83 PRO A N 1
ATOM 629 C CA . PRO A 1 83 ? 53.742 15.949 -15.494 1.00 34.78 83 PRO A CA 1
ATOM 630 C C . PRO A 1 83 ? 53.498 17.085 -16.496 1.00 34.78 83 PRO A C 1
ATOM 632 O O . PRO A 1 83 ? 52.529 17.097 -17.254 1.00 34.78 83 PRO A O 1
ATOM 635 N N . ASN A 1 84 ? 54.420 18.042 -16.447 1.00 34.34 84 ASN A N 1
ATOM 636 C CA . ASN A 1 84 ? 54.592 19.177 -17.339 1.00 34.34 84 ASN A CA 1
ATOM 637 C C . ASN A 1 84 ? 54.861 18.688 -18.774 1.00 34.34 84 ASN A C 1
ATOM 639 O O . ASN A 1 84 ? 55.873 18.029 -19.010 1.00 34.34 84 ASN A O 1
ATOM 643 N N . TYR A 1 85 ? 53.976 19.007 -19.718 1.00 39.12 85 TYR A N 1
ATOM 644 C CA . TYR A 1 85 ? 54.259 18.846 -21.143 1.00 39.12 85 TYR A CA 1
ATOM 645 C C . TYR A 1 85 ? 54.899 20.141 -21.639 1.00 39.12 85 TYR A C 1
ATOM 647 O O . TYR A 1 85 ? 54.243 21.176 -21.710 1.00 39.12 85 TYR A O 1
ATOM 655 N N . GLU A 1 86 ? 56.199 20.084 -21.914 1.00 36.03 86 GLU A N 1
ATOM 656 C CA . GLU A 1 86 ? 56.920 21.147 -22.608 1.00 36.03 86 GLU A CA 1
ATOM 657 C C . GLU A 1 86 ? 56.475 21.174 -24.079 1.00 36.03 86 GLU A C 1
ATOM 659 O O . GLU A 1 86 ? 56.427 20.138 -24.744 1.00 36.03 86 GLU A O 1
ATOM 664 N N . ASP A 1 87 ? 56.119 22.364 -24.566 1.00 39.59 87 ASP A N 1
ATOM 665 C CA . ASP A 1 87 ? 55.779 22.629 -25.962 1.00 39.59 87 ASP A CA 1
ATOM 666 C C . ASP A 1 87 ? 57.009 22.398 -26.856 1.00 39.59 87 ASP A C 1
ATOM 668 O O . ASP A 1 87 ? 57.887 23.259 -26.967 1.00 39.59 87 ASP A O 1
ATOM 672 N N . GLU A 1 88 ? 57.088 21.243 -27.518 1.00 37.06 88 GLU A N 1
ATOM 673 C CA . GLU A 1 88 ? 58.055 21.045 -28.597 1.00 37.06 88 GLU A CA 1
ATOM 674 C C . GLU A 1 88 ? 57.541 21.697 -29.889 1.00 37.06 88 GLU A C 1
ATOM 676 O O . GLU A 1 88 ? 56.534 21.295 -30.479 1.00 37.06 88 GLU A O 1
ATOM 681 N N . GLU A 1 89 ? 58.269 22.728 -30.329 1.00 46.62 89 GLU A N 1
ATOM 682 C CA . GLU A 1 89 ? 58.141 23.360 -31.639 1.00 46.62 89 GLU A CA 1
ATOM 683 C C . GLU A 1 89 ? 58.171 22.314 -32.760 1.00 46.62 89 GLU A C 1
ATOM 685 O O . GLU A 1 89 ? 59.232 21.811 -33.137 1.00 46.62 89 GLU A O 1
ATOM 690 N N . ASN A 1 90 ? 57.014 22.040 -33.367 1.00 36.19 90 ASN A N 1
ATOM 691 C CA . ASN A 1 90 ? 56.957 21.228 -34.572 1.00 36.19 90 ASN A CA 1
ATOM 692 C C . ASN A 1 90 ? 56.767 22.098 -35.824 1.00 36.19 90 ASN A C 1
ATOM 694 O O . ASN A 1 90 ? 55.675 22.553 -36.158 1.00 36.19 90 ASN A O 1
ATOM 698 N N . THR A 1 91 ? 57.903 22.343 -36.472 1.00 42.53 91 THR A N 1
ATOM 699 C CA . THR A 1 91 ? 58.127 22.485 -37.919 1.00 42.53 91 THR A CA 1
ATOM 700 C C . THR A 1 91 ? 56.932 22.927 -38.784 1.00 42.53 91 THR A C 1
ATOM 702 O O . THR A 1 91 ? 56.149 22.138 -39.309 1.00 42.53 91 THR A O 1
ATOM 705 N N . ARG A 1 92 ? 56.859 24.239 -39.044 1.00 38.56 92 ARG A N 1
ATOM 706 C CA . ARG A 1 92 ? 56.030 24.814 -40.114 1.00 38.56 92 ARG A CA 1
ATOM 707 C C . ARG A 1 92 ? 56.586 24.381 -41.476 1.00 38.56 92 ARG A C 1
ATOM 709 O O . ARG A 1 92 ? 57.503 25.006 -42.000 1.00 38.56 92 ARG A O 1
ATOM 716 N N . PHE A 1 93 ? 56.018 23.328 -42.054 1.00 41.81 93 PHE A N 1
ATOM 717 C CA . PHE A 1 93 ? 56.193 23.010 -43.468 1.00 41.81 93 PHE A CA 1
ATOM 718 C C . PHE A 1 93 ? 55.332 23.961 -44.312 1.00 41.81 93 PHE A C 1
ATOM 720 O O . PHE A 1 93 ? 54.107 23.847 -44.331 1.00 41.81 93 PHE A O 1
ATOM 727 N N . GLU A 1 94 ? 55.964 24.897 -45.022 1.00 46.88 94 GLU A N 1
ATOM 728 C CA . GLU A 1 94 ? 55.311 25.657 -46.094 1.00 46.88 94 GLU A CA 1
ATOM 729 C C . GLU A 1 94 ? 54.964 24.706 -47.250 1.00 46.88 94 GLU A C 1
ATOM 731 O O . GLU A 1 94 ? 55.827 24.350 -48.048 1.00 46.88 94 GLU A O 1
ATOM 736 N N . HIS A 1 95 ? 53.704 24.273 -47.337 1.00 46.16 95 HIS A N 1
ATOM 737 C CA . HIS A 1 95 ? 53.178 23.642 -48.549 1.00 46.16 95 HIS A CA 1
ATOM 738 C C . HIS A 1 95 ? 52.626 24.736 -49.465 1.00 46.16 95 HIS A C 1
ATOM 740 O O . HIS A 1 95 ? 51.853 25.600 -49.043 1.00 46.16 95 HIS A O 1
ATOM 746 N N . SER A 1 96 ? 53.083 24.733 -50.717 1.00 51.59 96 SER A N 1
ATOM 747 C CA . SER A 1 96 ? 52.683 25.709 -51.731 1.00 51.59 96 SER A CA 1
ATOM 748 C C . SER A 1 96 ? 51.175 25.632 -52.002 1.00 51.59 96 SER A C 1
ATOM 750 O O . SER A 1 96 ? 50.583 24.553 -51.974 1.00 51.59 96 SER A O 1
ATOM 752 N N . GLY A 1 97 ? 50.550 26.778 -52.293 1.00 53.06 97 GLY A N 1
ATOM 753 C CA . GLY A 1 97 ? 49.098 26.926 -52.476 1.00 53.06 97 GLY A CA 1
ATOM 754 C C . GLY A 1 97 ? 48.456 26.083 -53.591 1.00 53.06 97 GLY A C 1
ATOM 755 O O . GLY A 1 97 ? 47.245 26.143 -53.765 1.00 53.06 97 GLY A O 1
ATOM 756 N N . GLU A 1 98 ? 49.238 25.301 -54.334 1.00 55.16 98 GLU A N 1
ATOM 757 C CA . GLU A 1 98 ? 48.771 24.382 -55.379 1.00 55.16 98 GLU A CA 1
ATOM 758 C C . GLU A 1 98 ? 48.541 22.946 -54.869 1.00 55.16 98 GLU A C 1
ATOM 760 O O . GLU A 1 98 ? 48.006 22.109 -55.593 1.00 55.16 98 GLU A O 1
ATOM 765 N N . GLU A 1 99 ? 48.944 22.641 -53.633 1.00 53.12 99 GLU A N 1
ATOM 766 C CA . GLU A 1 99 ? 48.740 21.327 -53.006 1.00 53.12 99 GLU A CA 1
ATOM 767 C C . GLU A 1 99 ? 47.462 21.281 -52.158 1.00 53.12 99 GLU A C 1
ATOM 769 O O . GLU A 1 99 ? 46.751 20.280 -52.154 1.00 53.12 99 GLU A O 1
ATOM 774 N N . VAL A 1 100 ? 47.097 22.403 -51.532 1.00 53.75 100 VAL A N 1
ATOM 775 C CA . VAL A 1 100 ? 45.820 22.563 -50.812 1.00 53.75 100 VAL A CA 1
ATOM 776 C C . VAL A 1 100 ? 44.608 22.521 -51.740 1.00 53.75 100 VAL A C 1
ATOM 778 O O . VAL A 1 100 ? 43.542 22.079 -51.325 1.00 53.75 100 VAL A O 1
ATOM 781 N N . THR A 1 101 ? 44.750 22.934 -53.001 1.00 55.09 101 THR A N 1
ATOM 782 C CA . THR A 1 101 ? 43.648 22.887 -53.972 1.00 55.09 101 THR A CA 1
ATOM 783 C C . THR A 1 101 ? 43.350 21.471 -54.447 1.00 55.09 101 THR A C 1
ATOM 785 O O . THR A 1 101 ? 42.193 21.184 -54.719 1.00 55.09 101 THR A O 1
ATOM 788 N N . ARG A 1 102 ? 44.343 20.569 -54.484 1.00 59.59 102 ARG A N 1
ATOM 789 C CA . ARG A 1 102 ? 44.095 19.148 -54.786 1.00 59.59 102 ARG A CA 1
ATOM 790 C C . ARG A 1 102 ? 43.365 18.446 -53.646 1.00 59.59 102 ARG A C 1
ATOM 792 O O . ARG A 1 102 ? 42.436 17.7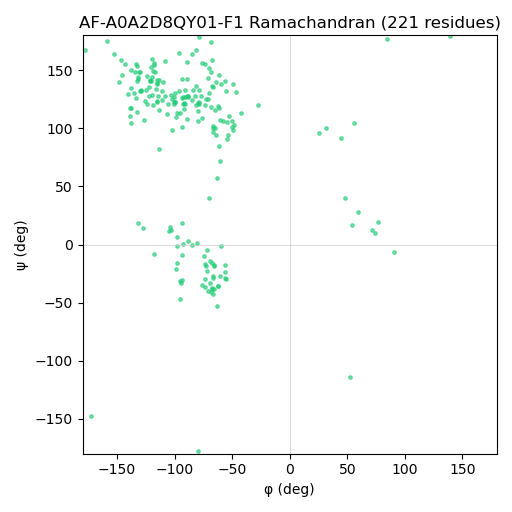03 -53.914 1.00 59.59 102 ARG A O 1
ATOM 799 N N . ILE A 1 103 ? 43.729 18.746 -52.396 1.00 58.97 103 ILE A N 1
ATOM 800 C CA . ILE A 1 103 ? 43.038 18.197 -51.217 1.00 58.97 103 ILE A CA 1
ATOM 801 C C . ILE A 1 103 ? 41.593 18.721 -51.142 1.00 58.97 103 ILE A C 1
ATOM 803 O O . ILE A 1 103 ? 40.685 17.972 -50.806 1.00 58.97 103 ILE A O 1
ATOM 807 N N . LEU A 1 104 ? 41.358 19.992 -51.490 1.00 60.47 104 LEU A N 1
ATOM 808 C CA . LEU A 1 104 ? 40.007 20.569 -51.515 1.00 60.47 104 LEU A CA 1
ATOM 809 C C . LEU A 1 104 ? 39.125 20.001 -52.640 1.00 60.47 104 LEU A C 1
ATOM 811 O O . LEU A 1 104 ? 37.921 19.876 -52.441 1.00 60.47 104 LEU A O 1
ATOM 815 N N . ASP A 1 105 ? 39.707 19.653 -53.789 1.00 59.47 105 ASP A N 1
ATOM 816 C CA . ASP A 1 105 ? 38.988 19.044 -54.920 1.00 59.47 105 ASP A CA 1
ATOM 817 C C . ASP A 1 105 ? 38.686 17.555 -54.659 1.00 59.47 105 ASP A C 1
ATOM 819 O O . ASP A 1 105 ? 37.604 17.074 -54.978 1.00 59.47 105 ASP A O 1
ATOM 823 N N . GLU A 1 106 ? 39.587 16.847 -53.969 1.00 59.31 106 GLU A N 1
ATOM 824 C CA . GLU A 1 106 ? 39.403 15.456 -53.521 1.00 59.31 106 GLU A CA 1
ATOM 825 C C . GLU A 1 106 ? 38.391 15.330 -52.363 1.00 59.31 106 GLU A C 1
ATOM 827 O O . GLU A 1 106 ? 37.751 14.298 -52.202 1.00 59.31 106 GLU A O 1
ATOM 832 N N . MET A 1 107 ? 38.156 16.404 -51.600 1.00 58.53 107 MET A N 1
ATOM 833 C CA . MET A 1 107 ? 37.052 16.494 -50.631 1.00 58.53 107 MET A CA 1
ATOM 834 C C . MET A 1 107 ? 35.716 16.936 -51.254 1.00 58.53 107 MET A C 1
ATOM 836 O O . MET A 1 107 ? 34.727 17.066 -50.533 1.00 58.53 107 MET A O 1
ATOM 840 N N . SER A 1 108 ? 35.680 17.192 -52.566 1.00 56.25 108 SER A N 1
ATOM 841 C CA . SER A 1 108 ? 34.449 17.512 -53.300 1.00 56.25 108 SER A CA 1
ATOM 842 C C . SER A 1 108 ? 33.846 16.309 -54.026 1.00 56.25 108 SER A C 1
ATOM 844 O O . SER A 1 108 ? 32.865 16.474 -54.749 1.00 56.25 108 SER A O 1
ATOM 846 N N . GLU A 1 109 ? 34.400 15.105 -53.817 1.00 55.03 109 GLU A N 1
ATOM 847 C CA . GLU A 1 109 ? 33.751 13.864 -54.228 1.00 55.03 109 GLU A CA 1
ATOM 848 C C . GLU A 1 109 ? 32.383 13.812 -53.543 1.00 55.03 109 GLU A C 1
ATOM 850 O O . GLU A 1 109 ? 32.272 13.677 -52.323 1.00 55.03 109 GLU A O 1
ATOM 855 N N . GLU A 1 110 ? 31.351 14.048 -54.353 1.00 59.03 110 GLU A N 1
ATOM 856 C CA . GLU A 1 110 ? 29.951 13.982 -53.982 1.00 59.03 110 GLU A CA 1
ATOM 857 C C . GLU A 1 110 ? 29.720 12.649 -53.275 1.00 59.03 110 GLU A C 1
ATOM 859 O O . GLU A 1 110 ? 29.597 11.596 -53.903 1.00 59.03 110 GLU A O 1
ATOM 864 N N . VAL A 1 111 ? 29.655 12.691 -51.944 1.00 57.72 111 VAL A N 1
ATOM 865 C CA . VAL A 1 111 ? 28.945 11.667 -51.199 1.00 57.72 111 VAL A CA 1
ATOM 866 C C . VAL A 1 111 ? 27.502 11.842 -51.645 1.00 57.72 111 VAL A C 1
ATOM 868 O O . VAL A 1 111 ? 26.784 12.711 -51.152 1.00 57.72 111 VAL A O 1
ATOM 871 N N . GLU A 1 112 ? 27.099 11.071 -52.656 1.00 52.50 112 GLU A N 1
ATOM 872 C CA . GLU A 1 112 ? 25.712 10.663 -52.781 1.00 52.50 112 GLU A CA 1
ATOM 873 C C . GLU A 1 112 ? 25.348 10.142 -51.397 1.00 52.50 112 GLU A C 1
ATOM 875 O O . GLU A 1 112 ? 25.776 9.053 -51.001 1.00 52.50 112 GLU A O 1
ATOM 880 N N . ASP A 1 113 ? 24.612 10.955 -50.638 1.00 50.47 113 ASP A N 1
ATOM 881 C CA . ASP A 1 113 ? 23.810 10.461 -49.542 1.00 50.47 113 ASP A CA 1
ATOM 882 C C . ASP A 1 113 ? 22.944 9.374 -50.178 1.00 50.47 113 ASP A C 1
ATOM 884 O O . ASP A 1 113 ? 21.875 9.623 -50.740 1.00 50.47 113 ASP A O 1
ATOM 888 N N . GLN A 1 114 ? 23.410 8.128 -50.098 1.00 44.53 114 GLN A N 1
ATOM 889 C CA . GLN A 1 114 ? 22.496 7.033 -49.903 1.00 44.53 114 GLN A CA 1
ATOM 890 C C . GLN A 1 114 ? 21.853 7.349 -48.565 1.00 44.53 114 GLN A C 1
ATOM 892 O O . GLN A 1 114 ? 22.297 6.896 -47.512 1.00 44.53 114 GLN A O 1
ATOM 897 N N . ILE A 1 115 ? 20.811 8.179 -48.635 1.00 51.00 115 ILE A N 1
ATOM 898 C CA . ILE A 1 115 ? 19.712 8.142 -47.705 1.00 51.00 115 ILE A CA 1
ATOM 899 C C . ILE A 1 115 ? 19.275 6.688 -47.801 1.00 51.00 115 ILE A C 1
ATOM 901 O O . ILE A 1 115 ? 18.519 6.283 -48.684 1.00 51.00 115 ILE A O 1
ATOM 905 N N . VAL A 1 116 ? 19.858 5.853 -46.945 1.00 49.19 116 VAL A N 1
ATOM 906 C CA . VAL A 1 116 ? 19.157 4.681 -46.486 1.00 49.19 116 VAL A CA 1
ATOM 907 C C . VAL A 1 116 ? 17.892 5.323 -45.948 1.00 49.19 116 VAL A C 1
ATOM 909 O O . VAL A 1 116 ? 17.942 6.010 -44.933 1.00 49.19 116 VAL A O 1
ATOM 912 N N . GLU A 1 117 ? 16.785 5.196 -46.679 1.00 51.75 117 GLU A N 1
ATOM 913 C CA . GLU A 1 117 ? 15.442 5.339 -46.122 1.00 51.75 117 GLU A CA 1
ATOM 914 C C . GLU A 1 117 ? 15.277 4.212 -45.084 1.00 51.75 117 GLU A C 1
ATOM 916 O O . GLU A 1 117 ? 14.461 3.307 -45.212 1.00 51.75 117 GLU A O 1
ATOM 921 N N . GLY A 1 118 ? 16.174 4.176 -44.104 1.00 55.12 118 GLY A N 1
ATOM 922 C CA . GLY A 1 118 ? 15.988 3.521 -42.844 1.00 55.12 118 GLY A CA 1
ATOM 923 C C . GLY A 1 118 ? 15.149 4.533 -42.124 1.00 55.12 118 GLY A C 1
ATOM 924 O O . GLY A 1 118 ? 15.635 5.624 -41.845 1.00 55.12 118 GLY A O 1
ATOM 925 N N . GLU A 1 119 ? 13.872 4.196 -41.991 1.00 59.12 119 GLU A N 1
ATOM 926 C CA . GLU A 1 119 ? 12.916 4.900 -41.160 1.00 59.12 119 GLU A CA 1
ATOM 927 C C . GLU A 1 119 ? 13.674 5.557 -40.007 1.00 59.12 119 GLU A C 1
ATOM 929 O O . GLU A 1 119 ? 14.350 4.858 -39.244 1.00 59.12 119 GLU A O 1
ATOM 934 N N . ASP A 1 120 ? 13.594 6.885 -39.902 1.00 59.31 120 ASP A N 1
ATOM 935 C CA . ASP A 1 120 ? 13.808 7.572 -38.637 1.00 59.31 120 ASP A CA 1
ATOM 936 C C . ASP A 1 120 ? 12.725 7.031 -37.687 1.00 59.31 120 ASP A C 1
ATOM 938 O O . ASP A 1 120 ? 11.713 7.670 -37.413 1.00 59.31 120 ASP A O 1
ATOM 942 N N . ILE A 1 121 ? 12.867 5.776 -37.263 1.00 57.00 121 ILE A N 1
ATOM 943 C CA . ILE A 1 121 ? 12.243 5.260 -36.068 1.00 57.00 121 ILE A CA 1
ATOM 944 C C . ILE A 1 121 ? 12.843 6.162 -35.015 1.00 57.00 121 ILE A C 1
ATOM 946 O O . ILE A 1 121 ? 14.049 6.117 -34.765 1.00 57.00 121 ILE A O 1
ATOM 950 N N . ASP A 1 122 ? 12.013 7.065 -34.500 1.00 72.88 122 ASP A N 1
ATOM 951 C CA . ASP A 1 122 ? 12.348 7.906 -33.371 1.00 72.88 122 ASP A CA 1
ATOM 952 C C . ASP A 1 122 ? 12.914 6.972 -32.295 1.00 72.88 122 ASP A C 1
ATOM 954 O O . ASP A 1 122 ? 12.174 6.301 -31.583 1.00 72.88 122 ASP A O 1
ATOM 958 N N . LEU A 1 123 ? 14.244 6.890 -32.186 1.00 68.50 123 LEU A N 1
ATOM 959 C CA . LEU A 1 123 ? 14.932 6.039 -31.205 1.00 68.50 123 LEU A CA 1
ATOM 960 C C . LEU A 1 123 ? 14.467 6.383 -29.779 1.00 68.50 123 LEU A C 1
ATOM 962 O O . LEU A 1 123 ? 14.516 5.560 -28.869 1.00 68.50 123 LEU A O 1
ATOM 966 N N . LEU A 1 124 ? 13.975 7.611 -29.599 1.00 72.12 124 LEU A N 1
ATOM 967 C CA . LEU A 1 124 ? 13.290 8.079 -28.402 1.00 72.12 124 LEU A CA 1
ATOM 968 C C . LEU A 1 124 ? 11.920 7.421 -28.197 1.00 72.12 124 LEU A C 1
ATOM 970 O O . LEU A 1 124 ? 11.583 7.089 -27.065 1.00 72.12 124 LEU A O 1
ATOM 974 N N . GLU A 1 125 ? 11.134 7.230 -29.254 1.00 76.56 125 GLU A N 1
ATOM 975 C CA . GLU A 1 125 ? 9.834 6.560 -29.199 1.00 76.56 125 GLU A CA 1
ATOM 976 C C . GLU A 1 125 ? 9.989 5.043 -29.014 1.00 76.56 125 GLU A C 1
ATOM 978 O O . GLU A 1 125 ? 9.252 4.453 -28.222 1.00 76.56 125 GLU A O 1
ATOM 983 N N . GLU A 1 126 ? 11.007 4.426 -29.623 1.00 74.50 126 GLU A N 1
ATOM 984 C CA . GLU A 1 126 ? 11.339 3.013 -29.399 1.00 74.50 126 GLU A CA 1
ATOM 985 C C . GLU A 1 126 ? 11.756 2.764 -27.938 1.00 74.50 126 GLU A C 1
ATOM 987 O O . GLU A 1 126 ? 11.107 1.975 -27.248 1.00 74.50 126 GLU A O 1
ATOM 992 N N . LEU A 1 127 ? 12.724 3.520 -27.402 1.00 75.31 127 LEU A N 1
ATOM 993 C CA . LEU A 1 127 ? 13.135 3.412 -25.993 1.00 75.31 127 LEU A CA 1
ATOM 994 C C . LEU A 1 127 ? 12.007 3.768 -25.009 1.00 75.31 127 LEU A C 1
ATOM 996 O O . LEU A 1 127 ? 11.896 3.156 -23.944 1.00 75.31 127 LEU A O 1
ATOM 1000 N N . ALA A 1 128 ? 11.146 4.736 -25.340 1.00 73.00 128 ALA A N 1
ATOM 1001 C CA . ALA A 1 128 ? 9.981 5.066 -24.517 1.00 73.00 128 ALA A CA 1
ATOM 1002 C C . ALA A 1 128 ? 8.944 3.931 -24.511 1.00 73.00 128 ALA A C 1
ATOM 1004 O O . ALA A 1 128 ? 8.335 3.654 -23.472 1.00 73.00 128 ALA A O 1
ATOM 1005 N N . SER A 1 129 ? 8.753 3.254 -25.645 1.00 71.50 129 SER A N 1
ATOM 1006 C CA . SER A 1 129 ? 7.865 2.094 -25.744 1.00 71.50 129 SER A CA 1
ATOM 1007 C C . SER A 1 129 ? 8.399 0.891 -24.958 1.00 71.50 129 SER A C 1
ATOM 1009 O O . SER A 1 129 ? 7.626 0.221 -24.270 1.00 71.50 129 SER A O 1
ATOM 1011 N N . GLU A 1 130 ? 9.717 0.674 -24.966 1.00 70.38 130 GLU A N 1
ATOM 1012 C CA . GLU A 1 130 ? 10.377 -0.352 -24.155 1.00 70.38 130 GLU A CA 1
ATOM 1013 C C . GLU A 1 130 ? 10.274 -0.042 -22.657 1.00 70.38 130 GLU A C 1
ATOM 1015 O O . GLU A 1 130 ? 9.935 -0.921 -21.864 1.00 70.38 130 GLU A O 1
ATOM 1020 N N . ALA A 1 131 ? 10.476 1.218 -22.258 1.00 64.69 131 ALA A N 1
ATOM 1021 C CA . ALA A 1 131 ? 10.326 1.643 -20.867 1.00 64.69 131 ALA A CA 1
ATOM 1022 C C . ALA A 1 131 ? 8.890 1.449 -20.348 1.00 64.69 131 ALA A C 1
ATOM 1024 O O . ALA A 1 131 ? 8.703 1.043 -19.203 1.00 64.69 131 ALA A O 1
ATOM 1025 N N . LYS A 1 132 ? 7.872 1.656 -21.194 1.00 64.81 132 LYS A N 1
ATOM 1026 C CA . LYS A 1 132 ? 6.461 1.395 -20.858 1.00 64.81 132 LYS A CA 1
ATOM 1027 C C . LYS A 1 132 ? 6.152 -0.092 -20.631 1.00 64.81 132 LYS A C 1
ATOM 1029 O O . LYS A 1 132 ? 5.130 -0.426 -20.036 1.00 64.81 132 LYS A O 1
ATOM 1034 N N . MET A 1 133 ? 7.013 -0.996 -21.097 1.00 68.94 133 MET A N 1
ATOM 1035 C CA . MET A 1 133 ? 6.855 -2.431 -20.857 1.00 68.94 133 MET A CA 1
ATOM 1036 C C . MET A 1 133 ? 7.203 -2.821 -19.409 1.00 68.94 133 MET A C 1
ATOM 1038 O O . MET A 1 133 ? 6.811 -3.896 -18.951 1.00 68.94 133 MET A O 1
ATOM 1042 N N . ILE A 1 134 ? 7.908 -1.956 -18.673 1.00 83.50 134 ILE A N 1
ATOM 1043 C CA . ILE A 1 134 ? 8.223 -2.159 -17.259 1.00 83.50 134 ILE A CA 1
ATOM 1044 C C . ILE A 1 134 ? 7.017 -1.742 -16.414 1.00 83.50 134 ILE A C 1
ATOM 1046 O O . ILE A 1 134 ? 6.621 -0.582 -16.437 1.00 83.50 134 ILE A O 1
ATOM 1050 N N . ASN A 1 135 ? 6.465 -2.683 -15.645 1.00 88.38 135 ASN A N 1
ATOM 1051 C CA . ASN A 1 135 ? 5.375 -2.393 -14.718 1.00 88.38 135 ASN A CA 1
ATOM 1052 C C . ASN A 1 135 ? 5.878 -1.695 -13.450 1.00 88.38 135 ASN A C 1
ATOM 1054 O O . ASN A 1 135 ? 6.758 -2.240 -12.771 1.00 88.38 135 ASN A O 1
ATOM 1058 N N . LEU A 1 136 ? 5.288 -0.561 -13.087 1.00 89.88 136 LEU A N 1
ATOM 1059 C CA . LEU A 1 136 ? 5.470 0.035 -11.765 1.00 89.88 136 LEU A CA 1
ATOM 1060 C C . LEU A 1 136 ? 4.407 -0.526 -10.806 1.00 89.88 136 LEU A C 1
ATOM 1062 O O . LEU A 1 136 ? 3.294 -0.800 -11.223 1.00 89.88 136 LEU A O 1
ATOM 1066 N N . PRO A 1 137 ? 4.732 -0.781 -9.526 1.00 92.62 137 PRO A N 1
ATOM 1067 C CA . PRO A 1 137 ? 3.720 -1.222 -8.577 1.00 92.62 137 PRO A CA 1
ATOM 1068 C C . PRO A 1 137 ? 2.737 -0.084 -8.256 1.00 92.62 137 PRO A C 1
ATOM 1070 O O . PRO A 1 137 ? 3.150 1.082 -8.213 1.00 92.62 137 PRO A O 1
ATOM 1073 N N . PRO A 1 138 ? 1.483 -0.411 -7.897 1.00 96.56 138 PRO A N 1
ATOM 1074 C CA . PRO A 1 138 ? 0.508 0.600 -7.527 1.00 96.56 138 PRO A CA 1
ATOM 1075 C C . PRO A 1 138 ? 0.892 1.282 -6.212 1.00 96.56 138 PRO A C 1
ATOM 1077 O O . PRO A 1 138 ? 1.601 0.737 -5.361 1.00 96.56 138 PRO A O 1
ATOM 1080 N N . VAL A 1 139 ? 0.360 2.476 -5.996 1.00 96.81 139 VAL A N 1
ATOM 1081 C CA . VAL A 1 139 ? 0.458 3.204 -4.733 1.00 96.81 139 VAL A CA 1
ATOM 1082 C C . VAL A 1 139 ? -0.841 2.996 -3.963 1.00 96.81 139 VAL A C 1
ATOM 1084 O O . VAL A 1 139 ? -1.897 3.495 -4.351 1.00 96.81 139 VAL A O 1
ATO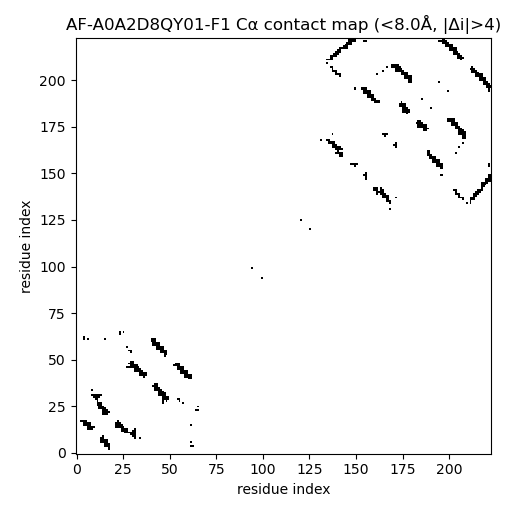M 1087 N N . ALA A 1 140 ? -0.766 2.233 -2.870 1.00 97.31 140 ALA A N 1
ATOM 1088 C CA . ALA A 1 140 ? -1.876 2.057 -1.944 1.00 97.31 140 ALA A CA 1
ATOM 1089 C C . ALA A 1 140 ? -1.991 3.271 -1.014 1.00 97.31 140 ALA A C 1
ATOM 1091 O O . ALA A 1 140 ? -1.006 3.684 -0.404 1.00 97.31 140 ALA A O 1
ATOM 1092 N N . ASP A 1 141 ? -3.202 3.787 -0.845 1.00 97.50 141 ASP A N 1
ATOM 1093 C CA . ASP A 1 141 ? -3.524 4.826 0.130 1.00 97.50 141 ASP A CA 1
ATOM 1094 C C . ASP A 1 141 ? -4.786 4.402 0.888 1.00 97.50 141 ASP A C 1
ATOM 1096 O O . ASP A 1 141 ? -5.851 4.264 0.289 1.00 97.50 141 ASP A O 1
ATOM 1100 N N . ALA A 1 142 ? -4.647 4.138 2.190 1.00 94.88 142 ALA A N 1
ATOM 1101 C CA . ALA A 1 142 ? -5.736 3.714 3.073 1.00 94.88 142 ALA A CA 1
ATOM 1102 C C . ALA A 1 142 ? -6.423 4.888 3.804 1.00 94.88 142 ALA A C 1
ATOM 1104 O O . ALA A 1 142 ? -7.348 4.650 4.587 1.00 94.88 142 ALA A O 1
ATOM 1105 N N . GLY A 1 143 ? -5.977 6.124 3.560 1.00 94.81 143 GLY A N 1
ATOM 1106 C CA . GLY A 1 143 ? -6.364 7.324 4.292 1.00 94.81 143 GLY A CA 1
ATOM 1107 C C . GLY A 1 143 ? -5.553 7.554 5.572 1.00 94.81 143 GLY A C 1
ATOM 1108 O O . GLY A 1 143 ? -4.697 6.760 5.961 1.00 94.81 143 GLY A O 1
ATOM 1109 N N . GLU A 1 144 ? -5.833 8.674 6.237 1.00 95.00 144 GLU A N 1
ATOM 1110 C CA . GLU A 1 144 ? -5.213 9.031 7.516 1.00 95.00 144 GLU A CA 1
ATOM 1111 C C . GLU A 1 144 ? -5.793 8.225 8.689 1.00 95.00 144 GLU A C 1
ATOM 1113 O O . GLU A 1 144 ? -6.945 7.784 8.662 1.00 95.00 144 GLU A O 1
ATOM 1118 N N . ASP A 1 145 ? -5.014 8.098 9.765 1.00 95.94 145 ASP A N 1
ATOM 1119 C CA . ASP A 1 145 ? -5.478 7.513 11.022 1.00 95.94 145 ASP A CA 1
ATOM 1120 C C . ASP A 1 145 ? -6.663 8.299 11.608 1.00 95.94 145 ASP A C 1
ATOM 1122 O O . ASP A 1 145 ? -6.666 9.531 11.666 1.00 95.94 145 ASP A O 1
ATOM 1126 N N . LEU A 1 146 ? -7.663 7.582 12.125 1.00 93.69 146 LEU A N 1
ATOM 1127 C CA . LEU A 1 146 ? -8.902 8.185 12.617 1.00 93.69 146 LEU A CA 1
ATOM 1128 C C . LEU A 1 146 ? -9.062 7.980 14.120 1.00 93.69 146 LEU A C 1
ATOM 1130 O O . LEU A 1 146 ? -8.858 6.888 14.649 1.00 93.69 146 LEU A O 1
ATOM 1134 N N . THR A 1 147 ? -9.514 9.024 14.815 1.00 96.12 147 THR A N 1
ATOM 1135 C CA . THR A 1 147 ? -9.990 8.925 16.201 1.00 96.12 147 THR A CA 1
ATOM 1136 C C . THR A 1 147 ? -11.455 9.334 16.267 1.00 96.12 147 THR A C 1
ATOM 1138 O O . THR A 1 147 ? -11.796 10.460 15.913 1.00 96.12 147 THR A O 1
ATOM 1141 N N . VAL A 1 148 ? -12.325 8.425 16.712 1.00 94.00 148 VAL A N 1
ATOM 1142 C CA . VAL A 1 148 ? -13.787 8.601 16.686 1.00 94.00 148 VAL A CA 1
ATOM 1143 C C . VAL A 1 148 ? -14.389 8.233 18.042 1.00 94.00 148 VAL A C 1
ATOM 1145 O O . VAL A 1 148 ? -13.944 7.290 18.691 1.00 94.00 148 VAL A O 1
ATOM 1148 N N . THR A 1 149 ? -15.405 8.968 18.487 1.00 95.62 149 THR A N 1
ATOM 1149 C CA . THR A 1 149 ? -16.157 8.634 19.707 1.00 95.62 149 THR A CA 1
ATOM 1150 C C . THR A 1 149 ? -17.207 7.569 19.404 1.00 95.62 149 THR A C 1
ATOM 1152 O O . THR A 1 149 ? -17.892 7.647 18.388 1.00 95.62 149 THR A O 1
ATOM 1155 N N . SER A 1 150 ? -17.336 6.580 20.283 1.00 94.81 150 SER A N 1
ATOM 1156 C CA . SER A 1 150 ? -18.381 5.556 20.185 1.00 94.81 150 SER A CA 1
ATOM 1157 C C . SER A 1 150 ? -19.795 6.099 20.445 1.00 94.81 150 SER A C 1
ATOM 1159 O O . SER A 1 150 ? -19.988 7.017 21.242 1.00 94.81 150 SER A O 1
ATOM 1161 N N . ASP A 1 151 ? -20.785 5.496 19.785 1.00 94.19 151 ASP A N 1
ATOM 1162 C CA . ASP A 1 151 ? -22.215 5.683 20.046 1.00 94.19 151 ASP A CA 1
ATOM 1163 C C . ASP A 1 151 ? -22.621 5.078 21.408 1.00 94.19 151 ASP A C 1
ATOM 1165 O O . ASP A 1 151 ? -21.833 4.383 22.056 1.00 94.19 151 ASP A O 1
ATOM 1169 N N . GLU A 1 152 ? -23.876 5.282 21.836 1.00 91.12 152 GLU A N 1
ATOM 1170 C CA . GLU A 1 152 ? -24.401 4.779 23.124 1.00 91.12 152 GLU A CA 1
ATOM 1171 C C . GLU A 1 152 ? -24.239 3.255 23.303 1.00 91.12 152 GLU A C 1
ATOM 1173 O O . GLU A 1 152 ? -24.022 2.780 24.418 1.00 91.12 152 GLU A O 1
ATOM 1178 N N . ASP A 1 153 ? -24.260 2.493 22.205 1.00 91.62 153 ASP A N 1
ATOM 1179 C CA . ASP A 1 153 ? -24.059 1.038 22.189 1.00 91.62 153 ASP A CA 1
ATOM 1180 C C . ASP A 1 153 ? -22.573 0.607 22.256 1.00 91.62 153 ASP A C 1
ATOM 1182 O O . ASP A 1 153 ? -22.255 -0.586 22.210 1.00 91.62 153 ASP A O 1
ATOM 1186 N N . GLY A 1 154 ? -21.632 1.556 22.344 1.00 91.56 154 GLY A N 1
ATOM 1187 C CA . GLY A 1 154 ? -20.188 1.296 22.412 1.00 91.56 154 GLY A CA 1
ATOM 1188 C C . GLY A 1 154 ? -19.543 0.914 21.072 1.00 91.56 154 GLY A C 1
ATOM 1189 O O . GLY A 1 154 ? -18.456 0.321 21.050 1.00 91.56 154 GLY A O 1
ATOM 1190 N N . THR A 1 155 ? -20.205 1.226 19.954 1.00 94.25 155 THR A N 1
ATOM 1191 C CA . THR A 1 155 ? -19.708 1.017 18.582 1.00 94.25 155 THR A CA 1
ATOM 1192 C C . THR A 1 155 ? -19.610 2.325 17.812 1.00 94.25 155 THR A C 1
ATOM 1194 O O . THR A 1 155 ? -20.282 3.276 18.169 1.00 94.25 155 THR A O 1
ATOM 1197 N N . ALA A 1 156 ? -18.820 2.358 16.742 1.00 95.06 156 ALA A N 1
ATOM 1198 C CA . ALA A 1 156 ? -18.793 3.454 15.776 1.00 95.06 156 ALA A CA 1
ATOM 1199 C C . ALA A 1 156 ? -18.847 2.890 14.347 1.00 95.06 156 ALA A C 1
ATOM 1201 O O . ALA A 1 156 ? -18.231 1.855 14.065 1.00 95.06 156 ALA A O 1
ATOM 1202 N N . GLU A 1 157 ? -19.588 3.551 13.454 1.00 95.00 157 GLU A N 1
ATOM 1203 C CA . GLU A 1 157 ? -19.547 3.303 12.006 1.00 95.00 157 GLU A CA 1
ATOM 1204 C C . GLU A 1 157 ? -18.507 4.230 11.364 1.00 95.00 157 GLU A C 1
ATOM 1206 O O . GLU A 1 157 ? -18.613 5.451 11.463 1.00 95.00 157 GLU A O 1
ATOM 1211 N N . ILE A 1 158 ? -17.501 3.651 10.707 1.00 94.50 158 ILE A N 1
ATOM 1212 C CA . ILE A 1 158 ? -16.430 4.383 10.025 1.00 94.50 158 ILE A CA 1
ATOM 1213 C C . ILE A 1 158 ? -16.425 4.028 8.540 1.00 94.50 158 ILE A C 1
ATOM 1215 O O . ILE A 1 158 ? -16.628 2.875 8.153 1.00 94.50 158 ILE A O 1
ATOM 1219 N N . LEU A 1 159 ? -16.183 5.041 7.711 1.00 95.50 159 LEU A N 1
ATOM 1220 C CA . LEU A 1 159 ? -15.931 4.892 6.286 1.00 95.50 159 LEU A CA 1
ATOM 1221 C C . LEU A 1 159 ? -14.423 4.774 6.060 1.00 95.50 159 LEU A C 1
ATOM 1223 O O . LEU A 1 159 ? -13.690 5.717 6.339 1.00 95.50 159 LEU A O 1
ATOM 1227 N N . LEU A 1 160 ? -13.981 3.629 5.554 1.00 96.00 160 LEU A N 1
ATOM 1228 C CA . LEU A 1 160 ? -12.629 3.458 5.037 1.00 96.00 160 LEU A CA 1
ATOM 1229 C C . LEU A 1 160 ? -12.635 3.856 3.561 1.00 96.00 160 LEU A C 1
ATOM 1231 O O . LEU A 1 160 ? -13.486 3.380 2.801 1.00 96.00 160 LEU A O 1
ATOM 1235 N N . ASP A 1 161 ? -11.728 4.750 3.173 1.00 96.44 161 ASP A N 1
ATOM 1236 C CA . ASP A 1 161 ? -11.669 5.335 1.835 1.00 96.44 161 ASP A CA 1
ATOM 1237 C C . ASP A 1 161 ? -10.275 5.160 1.235 1.00 96.44 161 ASP A C 1
ATOM 1239 O O . ASP A 1 161 ? -9.326 5.821 1.635 1.00 96.44 161 ASP A O 1
ATOM 1243 N N . GLY A 1 162 ? -10.176 4.257 0.266 1.00 95.88 162 GLY A N 1
ATOM 1244 C CA . GLY A 1 162 ? -8.949 3.921 -0.444 1.00 95.88 162 GLY A CA 1
ATOM 1245 C C . GLY A 1 162 ? -8.891 4.491 -1.856 1.00 95.88 162 GLY A C 1
ATOM 1246 O O . GLY A 1 162 ? -8.052 4.077 -2.655 1.00 95.88 162 GLY A O 1
ATOM 1247 N N . ARG A 1 163 ? -9.805 5.407 -2.208 1.00 96.38 163 ARG A N 1
ATOM 1248 C CA . ARG A 1 163 ? -9.909 5.974 -3.565 1.00 96.38 163 ARG A CA 1
ATOM 1249 C C . ARG A 1 163 ? -8.721 6.845 -3.965 1.00 96.38 163 ARG A C 1
ATOM 1251 O O . ARG A 1 163 ? -8.588 7.145 -5.144 1.00 96.38 163 ARG A O 1
ATOM 1258 N N . ALA A 1 164 ? -7.902 7.270 -3.005 1.00 96.50 164 ALA A N 1
ATOM 1259 C CA . ALA A 1 164 ? -6.659 7.986 -3.272 1.00 96.50 164 ALA A CA 1
ATOM 1260 C C . ALA A 1 164 ? -5.544 7.062 -3.796 1.00 96.50 164 ALA A C 1
ATOM 1262 O O . ALA A 1 164 ? -4.528 7.558 -4.275 1.00 96.50 164 ALA A O 1
ATOM 1263 N N . SER A 1 165 ? -5.743 5.737 -3.755 1.00 96.69 165 SER A N 1
ATOM 1264 C CA . SER A 1 165 ? -4.825 4.781 -4.374 1.00 96.69 165 SER A CA 1
ATOM 1265 C C . SER A 1 165 ? -4.800 4.969 -5.890 1.00 96.69 165 SER A C 1
ATOM 1267 O O . SER A 1 165 ? -5.850 5.144 -6.512 1.00 96.69 165 SER A O 1
ATOM 1269 N N . TYR A 1 166 ? -3.619 4.877 -6.491 1.00 96.19 166 TYR A N 1
ATOM 1270 C CA . TYR A 1 166 ? -3.439 5.028 -7.933 1.00 96.19 166 TYR A CA 1
ATOM 1271 C C . TYR A 1 166 ? -2.308 4.145 -8.448 1.00 96.19 166 TYR A C 1
ATOM 1273 O O . TYR A 1 166 ? -1.428 3.750 -7.687 1.00 96.19 166 TYR A O 1
ATOM 1281 N N . ASP A 1 167 ? -2.333 3.854 -9.742 1.00 95.62 167 ASP A N 1
ATOM 1282 C CA . ASP A 1 167 ? -1.266 3.140 -10.428 1.00 95.62 167 ASP A CA 1
ATOM 1283 C C . ASP A 1 167 ? -0.552 4.100 -11.401 1.00 95.62 167 ASP A C 1
ATOM 1285 O O . ASP A 1 167 ? -1.235 4.770 -12.182 1.00 95.62 167 ASP A O 1
ATOM 1289 N N . PRO A 1 168 ? 0.780 4.281 -11.318 1.00 91.94 168 PRO A N 1
ATOM 1290 C CA . PRO A 1 168 ? 1.481 5.278 -12.132 1.00 91.94 168 PRO A CA 1
ATOM 1291 C C . PRO A 1 168 ? 1.498 4.990 -13.641 1.00 91.94 168 PRO A C 1
ATOM 1293 O O . PRO A 1 168 ? 1.630 5.924 -14.434 1.00 91.94 168 PRO A O 1
ATOM 1296 N N . ASP A 1 169 ? 1.410 3.723 -14.043 1.00 90.19 169 ASP A N 1
ATOM 1297 C CA . ASP A 1 169 ? 1.590 3.258 -15.423 1.00 90.19 169 ASP A CA 1
ATOM 1298 C C . ASP A 1 169 ? 0.425 2.390 -15.940 1.00 90.19 169 ASP A C 1
ATOM 1300 O O . ASP A 1 169 ? 0.542 1.752 -16.995 1.00 90.19 169 ASP A O 1
ATOM 1304 N N . GLY A 1 170 ? -0.706 2.400 -15.236 1.00 90.62 170 GLY A N 1
ATOM 1305 C CA . GLY A 1 170 ? -1.857 1.546 -15.506 1.00 90.62 170 GLY A CA 1
ATOM 1306 C C . GLY A 1 170 ? -3.077 1.890 -14.648 1.00 90.62 170 GLY A C 1
ATOM 1307 O O . GLY A 1 170 ? -3.340 3.055 -14.334 1.00 90.62 170 GLY A O 1
ATOM 1308 N N . GLU A 1 171 ? -3.870 0.870 -14.318 1.00 93.75 171 GLU A N 1
ATOM 1309 C CA . GLU A 1 171 ? -5.080 1.005 -13.499 1.00 93.75 171 GLU A CA 1
ATOM 1310 C C . GLU A 1 171 ? -5.102 -0.029 -12.365 1.00 93.75 171 GLU A C 1
ATOM 1312 O O . GLU A 1 171 ? -4.643 -1.162 -12.501 1.00 93.75 171 GLU A O 1
ATOM 1317 N N . ILE A 1 172 ? -5.710 0.333 -11.232 1.00 95.94 172 ILE A N 1
ATOM 1318 C CA . ILE A 1 172 ? -5.957 -0.614 -10.139 1.00 95.94 172 ILE A CA 1
ATOM 1319 C C . ILE A 1 172 ? -7.175 -1.476 -10.488 1.00 95.94 172 ILE A C 1
ATOM 1321 O O . ILE A 1 172 ? -8.279 -0.966 -10.667 1.00 95.94 172 ILE A O 1
ATOM 1325 N N . ASN A 1 173 ? -6.991 -2.795 -10.5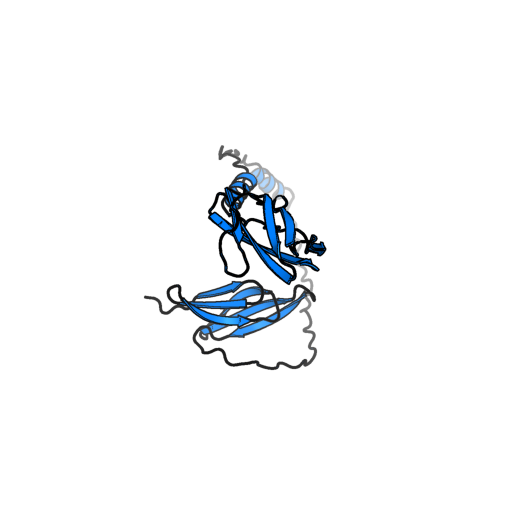13 1.00 95.38 173 ASN A N 1
ATOM 1326 C CA . ASN A 1 173 ? -8.033 -3.765 -10.848 1.00 95.38 173 ASN A CA 1
ATOM 1327 C C . ASN A 1 173 ? -8.689 -4.419 -9.627 1.00 95.38 173 ASN A C 1
ATOM 1329 O O . ASN A 1 173 ? -9.797 -4.950 -9.739 1.00 95.38 173 ASN A O 1
ATOM 1333 N N . ALA A 1 174 ? -8.035 -4.415 -8.463 1.00 96.12 174 ALA A N 1
ATOM 1334 C CA . ALA A 1 174 ? -8.625 -4.965 -7.247 1.00 96.12 174 ALA A CA 1
ATOM 1335 C C . ALA A 1 174 ? -8.222 -4.200 -5.985 1.00 96.12 174 ALA A C 1
ATOM 1337 O O . ALA A 1 174 ? -7.086 -3.752 -5.841 1.00 96.12 174 ALA A O 1
ATOM 1338 N N . TRP A 1 175 ? -9.168 -4.138 -5.048 1.00 97.38 175 TRP A N 1
ATOM 1339 C CA . TRP A 1 175 ? -8.995 -3.634 -3.691 1.00 97.38 175 TRP A CA 1
ATOM 1340 C C . TRP A 1 175 ? -9.369 -4.747 -2.719 1.00 97.38 175 TRP A C 1
ATOM 1342 O O . TRP A 1 175 ? -10.353 -5.453 -2.933 1.00 97.38 175 TRP A O 1
ATOM 1352 N N . GLU A 1 176 ? -8.623 -4.882 -1.634 1.00 97.88 176 GLU A N 1
ATOM 1353 C CA . GLU A 1 176 ? -8.921 -5.786 -0.531 1.00 97.88 176 GLU A CA 1
ATOM 1354 C C . GLU A 1 176 ? -8.641 -5.069 0.787 1.00 97.88 176 GLU A C 1
ATOM 1356 O O . GLU A 1 176 ? -7.511 -4.700 1.088 1.00 97.88 176 GLU A O 1
ATOM 1361 N N . TRP A 1 177 ? -9.677 -4.884 1.594 1.00 97.88 177 TRP A N 1
ATOM 1362 C CA . TRP A 1 177 ? -9.545 -4.404 2.961 1.00 97.88 177 TRP A CA 1
ATOM 1363 C C . TRP A 1 177 ? -9.447 -5.594 3.897 1.00 97.88 177 TRP A C 1
ATOM 1365 O O . TRP A 1 177 ? -10.321 -6.462 3.891 1.00 97.88 177 TRP A O 1
ATOM 1375 N N . LEU A 1 178 ? -8.412 -5.617 4.722 1.00 97.56 178 LEU A N 1
ATOM 1376 C CA . LEU A 1 178 ? -8.091 -6.686 5.654 1.00 97.56 178 LEU A CA 1
ATOM 1377 C C . LEU A 1 178 ? -8.193 -6.159 7.089 1.00 97.56 178 LEU A C 1
ATOM 1379 O O . LEU A 1 178 ? -7.761 -5.040 7.372 1.00 97.56 178 LEU A O 1
ATOM 1383 N N . ASP A 1 179 ? -8.759 -6.961 7.991 1.00 95.56 179 ASP A N 1
ATOM 1384 C CA . ASP A 1 179 ? -8.695 -6.698 9.433 1.00 95.56 179 ASP A CA 1
ATOM 1385 C C . ASP A 1 179 ? -7.333 -7.108 10.033 1.00 95.56 179 ASP A C 1
ATOM 1387 O O . ASP A 1 179 ? -6.464 -7.666 9.360 1.00 95.56 179 ASP A O 1
ATOM 1391 N N . GLU A 1 180 ? -7.159 -6.886 11.337 1.00 94.12 180 GLU A N 1
ATOM 1392 C CA . GLU A 1 180 ? -5.958 -7.267 12.103 1.00 94.12 180 GLU A CA 1
ATOM 1393 C C . GLU A 1 180 ? -5.613 -8.764 12.031 1.00 94.12 180 GLU A C 1
ATOM 1395 O O . GLU A 1 180 ? -4.504 -9.174 12.370 1.00 94.12 180 GLU A O 1
ATOM 1400 N N . ARG A 1 181 ? -6.576 -9.599 11.628 1.00 94.50 181 ARG A N 1
ATOM 1401 C CA . ARG A 1 181 ? -6.450 -11.055 11.508 1.00 94.50 181 ARG A CA 1
ATOM 1402 C C . ARG A 1 181 ? -6.308 -11.491 10.050 1.00 94.50 181 ARG A C 1
ATOM 1404 O O . ARG A 1 181 ? -6.491 -12.673 9.765 1.00 94.50 181 ARG A O 1
ATOM 1411 N N . GLU A 1 182 ? -6.017 -10.547 9.157 1.00 94.56 182 GLU A N 1
ATOM 1412 C CA . GLU A 1 182 ? -5.870 -10.737 7.713 1.00 94.56 182 GLU A CA 1
ATOM 1413 C C . GLU A 1 182 ? -7.124 -11.290 7.031 1.00 94.56 182 GLU A C 1
ATOM 1415 O O . GLU A 1 182 ? -7.060 -11.968 6.004 1.00 94.56 182 GLU A O 1
ATOM 1420 N N . ARG A 1 183 ? -8.302 -11.014 7.595 1.00 95.81 183 ARG A N 1
ATOM 1421 C CA . ARG A 1 183 ? -9.570 -11.393 6.978 1.00 95.81 183 ARG A CA 1
ATOM 1422 C C . ARG A 1 183 ? -10.061 -10.274 6.085 1.00 95.81 183 ARG A C 1
ATOM 1424 O O . ARG A 1 183 ? -10.153 -9.132 6.525 1.00 95.81 183 ARG A O 1
ATOM 1431 N N . VAL A 1 184 ? -10.477 -10.627 4.872 1.00 96.44 184 VAL A N 1
ATOM 1432 C CA . VAL A 1 184 ? -11.094 -9.672 3.949 1.00 96.44 184 VAL A CA 1
ATOM 1433 C C . VAL A 1 184 ? -12.427 -9.188 4.528 1.00 96.44 184 VAL A C 1
ATOM 1435 O O . VAL A 1 184 ? -13.361 -9.972 4.715 1.00 96.44 184 VAL A O 1
ATOM 1438 N N . VAL A 1 185 ? -12.502 -7.894 4.830 1.00 96.56 185 VAL A N 1
ATOM 1439 C CA . VAL A 1 185 ? -13.707 -7.193 5.299 1.00 96.56 185 VAL A CA 1
ATOM 1440 C C . VAL A 1 185 ? -14.433 -6.463 4.168 1.00 96.56 185 VAL A C 1
ATOM 1442 O O . VAL A 1 185 ? -15.609 -6.135 4.310 1.00 96.56 185 VAL A O 1
ATOM 1445 N N . GLY A 1 186 ? -13.775 -6.269 3.024 1.00 96.06 186 GLY A N 1
ATOM 1446 C CA . GLY A 1 186 ? -14.410 -5.794 1.801 1.00 96.06 186 GLY A CA 1
ATOM 1447 C C . GLY A 1 186 ? -13.440 -5.704 0.628 1.00 96.06 186 GLY A C 1
ATOM 1448 O O . GLY A 1 186 ? -12.230 -5.802 0.813 1.00 96.06 186 GLY A O 1
ATOM 1449 N N . SER A 1 187 ? -13.983 -5.527 -0.577 1.00 96.25 187 SER A N 1
ATOM 1450 C CA . SER A 1 187 ? -13.203 -5.569 -1.828 1.00 96.25 187 SER A CA 1
ATOM 1451 C C . SER A 1 187 ? -13.476 -4.392 -2.770 1.00 96.25 187 SER A C 1
ATOM 1453 O O . SER A 1 187 ? -13.235 -4.461 -3.971 1.00 96.25 187 SER A O 1
ATOM 1455 N N . THR A 1 188 ? -14.053 -3.317 -2.238 1.00 96.69 188 THR A N 1
ATOM 1456 C CA . THR A 1 188 ? -14.311 -2.076 -2.971 1.00 96.69 188 THR A CA 1
ATOM 1457 C C . THR A 1 188 ? -13.360 -0.978 -2.494 1.00 96.69 188 THR A C 1
ATOM 1459 O O . THR A 1 188 ? -12.897 -1.039 -1.352 1.00 96.69 188 THR A O 1
ATOM 1462 N N . PRO A 1 189 ? -13.105 0.065 -3.307 1.00 94.94 189 PRO A N 1
ATOM 1463 C CA . PRO A 1 189 ? -12.240 1.181 -2.913 1.00 94.94 189 PRO A CA 1
ATOM 1464 C C . PRO A 1 189 ? -12.698 1.870 -1.626 1.00 94.94 189 PRO A C 1
ATOM 1466 O O . PRO A 1 189 ? -11.891 2.406 -0.882 1.00 94.94 189 PRO A O 1
ATOM 1469 N N . MET A 1 190 ? -14.000 1.840 -1.349 1.00 96.56 190 MET A N 1
ATOM 1470 C CA . MET A 1 190 ? -14.606 2.420 -0.160 1.00 96.56 190 MET A CA 1
ATOM 1471 C C . MET A 1 190 ? -15.498 1.386 0.518 1.00 96.56 190 MET A C 1
ATOM 1473 O O . MET A 1 190 ? -16.315 0.747 -0.155 1.00 96.56 190 MET A O 1
ATOM 1477 N N . 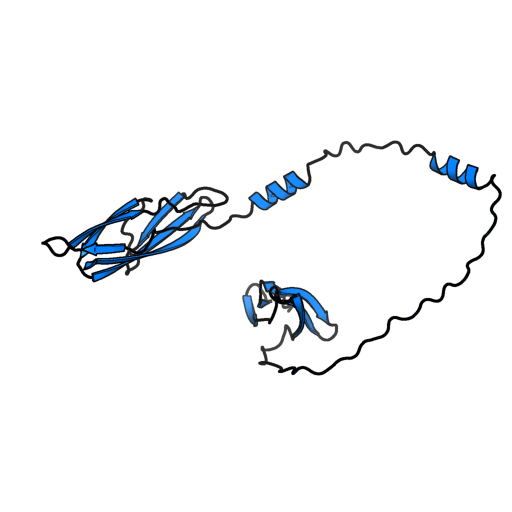ILE A 1 191 ? -15.368 1.237 1.836 1.00 96.75 191 ILE A N 1
ATOM 1478 C CA . ILE A 1 191 ? -16.196 0.330 2.638 1.00 96.75 191 ILE A CA 1
ATOM 1479 C C . ILE A 1 191 ? -16.620 0.986 3.949 1.00 96.75 191 ILE A C 1
ATOM 1481 O O . ILE A 1 191 ? -15.911 1.816 4.510 1.00 96.75 191 ILE A O 1
ATOM 1485 N N . LYS A 1 192 ? -17.783 0.589 4.463 1.00 96.12 192 LYS A N 1
ATOM 1486 C CA . LYS A 1 192 ? -18.235 0.966 5.804 1.00 96.12 192 LYS A CA 1
ATOM 1487 C C . LYS A 1 192 ? -17.992 -0.183 6.765 1.00 96.12 192 LYS A C 1
ATOM 1489 O O . LYS A 1 192 ? -18.458 -1.295 6.520 1.00 96.12 192 LYS A O 1
ATOM 1494 N N . VAL A 1 193 ? -17.315 0.096 7.870 1.00 94.94 193 VAL A N 1
ATOM 1495 C CA . VAL A 1 193 ? -17.049 -0.874 8.933 1.00 94.94 193 VAL A CA 1
ATOM 1496 C C . VAL A 1 193 ? -17.657 -0.393 10.239 1.00 94.94 193 VAL A C 1
ATOM 1498 O O . VAL A 1 193 ? -17.673 0.799 10.536 1.00 94.94 193 VAL A O 1
ATOM 1501 N N . ARG A 1 194 ?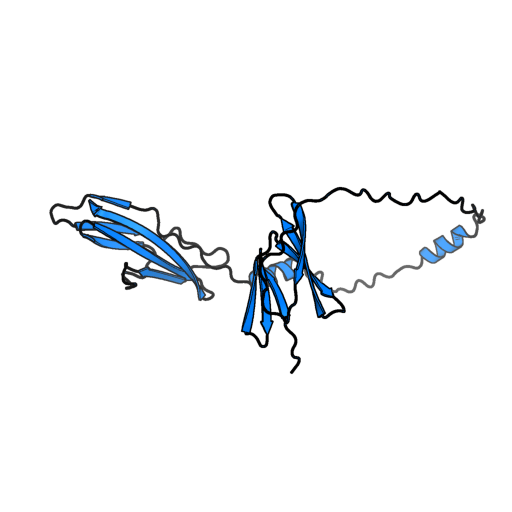 -18.163 -1.334 11.037 1.00 95.19 194 ARG A N 1
ATOM 1502 C CA . ARG A 1 194 ? -18.652 -1.049 12.384 1.00 95.19 194 ARG A CA 1
ATOM 1503 C C . ARG A 1 194 ? -17.764 -1.736 13.400 1.00 95.19 194 ARG A C 1
ATOM 1505 O O . ARG A 1 194 ? -17.699 -2.964 13.444 1.00 95.19 194 ARG A O 1
ATOM 1512 N N . VAL A 1 195 ? -17.096 -0.932 14.212 1.00 95.44 195 VAL A N 1
ATOM 1513 C CA . VAL A 1 195 ? -16.098 -1.380 15.185 1.00 95.44 195 VAL A CA 1
ATOM 1514 C C . VAL A 1 195 ? -16.511 -0.983 16.596 1.00 95.44 195 VAL A C 1
ATOM 1516 O O . VAL A 1 195 ? -17.260 -0.031 16.802 1.00 95.44 195 VAL A O 1
ATOM 1519 N N . ARG A 1 196 ? -16.065 -1.757 17.584 1.00 95.75 196 ARG A N 1
ATOM 1520 C CA . ARG A 1 196 ? -16.295 -1.464 19.007 1.00 95.75 196 ARG A CA 1
ATOM 1521 C C . ARG A 1 196 ? -15.238 -0.497 19.526 1.00 95.75 196 ARG A C 1
ATOM 1523 O O . ARG A 1 196 ? -14.176 -0.375 18.925 1.00 95.75 196 ARG A O 1
ATOM 1530 N N . LYS A 1 197 ? -15.493 0.116 20.679 1.00 95.00 197 LYS A N 1
ATOM 1531 C CA . LYS A 1 197 ? -14.480 0.869 21.430 1.00 95.00 197 LYS A CA 1
ATOM 1532 C C . LYS A 1 197 ? -13.160 0.086 21.549 1.00 95.00 197 LYS A C 1
ATOM 1534 O O . LYS A 1 197 ? -13.175 -1.093 21.907 1.00 95.00 197 LYS A O 1
ATOM 1539 N N . GLY A 1 198 ? -12.038 0.735 21.240 1.00 94.88 198 GLY A N 1
ATOM 1540 C CA . GLY A 1 198 ? -10.717 0.110 21.128 1.00 94.88 198 GLY A CA 1
ATOM 1541 C C . GLY A 1 198 ? -9.904 0.638 19.943 1.00 94.88 198 GLY A C 1
ATOM 1542 O O . GLY A 1 198 ? -10.369 1.494 19.194 1.00 94.88 198 GLY A O 1
ATOM 1543 N N . THR A 1 199 ? -8.685 0.127 19.787 1.00 95.81 199 THR A N 1
ATOM 1544 C CA . THR A 1 199 ? -7.842 0.383 18.611 1.00 95.81 199 THR A CA 1
ATOM 1545 C C . THR A 1 199 ? -8.022 -0.764 17.626 1.00 95.81 199 THR A C 1
ATOM 1547 O O . THR A 1 199 ? -7.955 -1.914 18.051 1.00 95.81 199 THR A O 1
ATOM 1550 N N . HIS A 1 200 ? -8.248 -0.445 16.354 1.00 95.94 200 HIS A N 1
ATOM 1551 C CA . HIS A 1 200 ? -8.377 -1.404 15.260 1.00 95.94 200 HIS A CA 1
ATOM 1552 C C . HIS A 1 200 ? -7.456 -0.993 14.122 1.00 95.94 200 HIS A C 1
ATOM 1554 O O . HIS A 1 200 ? -7.473 0.167 13.712 1.00 95.94 200 HIS A O 1
ATOM 1560 N N . VAL A 1 201 ? -6.688 -1.932 13.590 1.00 96.62 201 VAL A N 1
ATOM 1561 C CA . VAL A 1 201 ? -5.854 -1.717 12.404 1.00 96.62 201 VAL A CA 1
ATOM 1562 C C . VAL A 1 201 ? -6.516 -2.355 11.186 1.00 96.62 201 VAL A C 1
ATOM 1564 O O . VAL A 1 201 ? -6.881 -3.531 11.210 1.00 96.62 201 VAL A O 1
ATOM 1567 N N . PHE A 1 202 ? -6.650 -1.582 10.111 1.00 97.12 202 PHE A N 1
ATOM 1568 C CA . PHE A 1 202 ? -7.091 -2.077 8.810 1.00 97.12 202 PHE A CA 1
ATOM 1569 C C . PHE A 1 202 ? -5.968 -1.926 7.794 1.00 97.12 202 PHE A C 1
ATOM 1571 O O . PHE A 1 202 ? -5.236 -0.937 7.803 1.00 97.12 202 PHE A O 1
ATOM 1578 N N . ARG A 1 203 ? -5.837 -2.912 6.908 1.00 98.00 203 ARG A N 1
ATOM 1579 C CA . ARG A 1 203 ? -4.865 -2.893 5.815 1.00 98.00 203 ARG A CA 1
ATOM 1580 C C . ARG A 1 203 ? -5.601 -2.873 4.489 1.00 98.00 203 ARG A C 1
ATOM 1582 O O . ARG A 1 203 ? -6.414 -3.755 4.230 1.00 98.00 203 ARG A O 1
ATOM 1589 N N . LEU A 1 204 ? -5.321 -1.877 3.665 1.00 97.94 204 LEU A N 1
ATOM 1590 C CA . LEU A 1 204 ? -5.734 -1.858 2.274 1.00 97.94 204 LEU A CA 1
ATOM 1591 C C . LEU A 1 204 ? -4.652 -2.534 1.442 1.00 97.94 204 LEU A C 1
ATOM 1593 O O . LEU A 1 204 ? -3.491 -2.151 1.513 1.00 97.94 204 LEU A O 1
ATOM 1597 N N . ARG A 1 205 ? -5.043 -3.501 0.627 1.00 97.81 205 ARG A N 1
ATOM 1598 C CA . ARG A 1 205 ? -4.219 -4.112 -0.406 1.00 97.81 205 ARG A CA 1
ATOM 1599 C C . ARG A 1 205 ? -4.821 -3.769 -1.759 1.00 97.81 205 ARG A C 1
ATOM 1601 O O . ARG A 1 205 ? -6.011 -3.984 -1.976 1.00 97.81 205 ARG A O 1
ATOM 1608 N N . VAL A 1 206 ? -4.005 -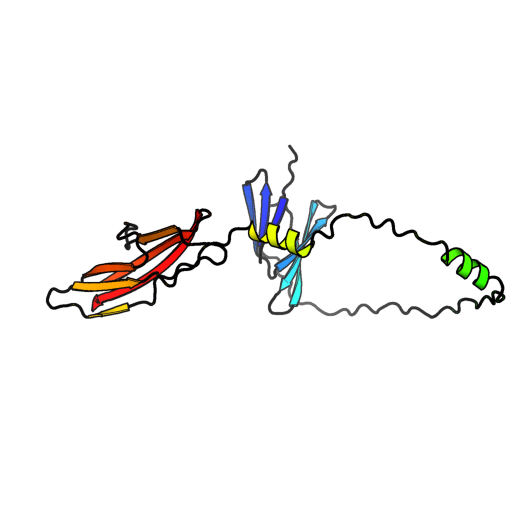3.242 -2.658 1.00 97.25 206 VAL A N 1
ATOM 1609 C CA . VAL A 1 206 ? -4.405 -2.918 -4.031 1.00 97.25 206 VAL A CA 1
ATOM 1610 C C . VAL A 1 206 ? -3.578 -3.724 -5.014 1.00 97.25 206 VAL A C 1
ATOM 1612 O O . VAL A 1 206 ? -2.433 -4.080 -4.726 1.00 97.25 206 VAL A O 1
ATOM 1615 N N . LYS A 1 207 ? -4.173 -4.034 -6.163 1.00 96.44 207 LYS A N 1
ATOM 1616 C CA . LYS A 1 207 ? -3.536 -4.790 -7.238 1.00 96.44 207 LYS A CA 1
ATOM 1617 C C . LYS A 1 207 ? -3.811 -4.130 -8.583 1.00 96.44 207 LYS A C 1
ATOM 1619 O O . LYS A 1 207 ? -4.972 -3.845 -8.878 1.00 96.44 207 LYS A O 1
ATOM 1624 N N . ASP A 1 208 ? -2.763 -3.917 -9.365 1.00 95.12 208 ASP A N 1
ATOM 1625 C CA . ASP A 1 208 ? -2.833 -3.303 -10.694 1.00 95.12 208 ASP A CA 1
ATOM 1626 C C . ASP A 1 208 ? -3.285 -4.292 -11.793 1.00 95.12 208 ASP A C 1
ATOM 1628 O O . ASP A 1 208 ? -3.604 -5.466 -11.535 1.00 95.12 208 ASP A O 1
ATOM 1632 N N . ASP A 1 209 ? -3.321 -3.818 -13.038 1.00 92.00 209 ASP A N 1
ATOM 1633 C CA . ASP A 1 209 ? -3.658 -4.594 -14.230 1.00 92.00 209 ASP A CA 1
ATOM 1634 C C . ASP A 1 209 ? -2.579 -5.585 -14.678 1.00 92.00 209 ASP A C 1
ATOM 1636 O O . ASP A 1 209 ? -2.895 -6.572 -15.353 1.00 92.00 209 ASP A O 1
ATOM 1640 N N . LYS A 1 210 ? -1.337 -5.408 -14.225 1.00 90.19 210 LYS A N 1
ATOM 1641 C CA . LYS A 1 210 ? -0.200 -6.291 -14.526 1.00 90.19 210 LYS A CA 1
ATOM 1642 C C . LYS A 1 210 ? 0.166 -7.218 -13.357 1.00 90.19 210 LYS A C 1
ATOM 1644 O O . LYS A 1 210 ? 1.140 -7.966 -13.426 1.00 90.19 210 LYS A O 1
ATOM 1649 N N . ASN A 1 211 ? -0.711 -7.299 -12.358 1.00 90.88 211 ASN A N 1
ATOM 1650 C CA . ASN A 1 211 ? -0.649 -8.105 -11.142 1.00 90.88 211 ASN A CA 1
ATOM 1651 C C . ASN A 1 211 ? 0.374 -7.697 -10.066 1.00 90.88 211 ASN A C 1
ATOM 1653 O O . ASN A 1 211 ? 0.558 -8.489 -9.132 1.00 90.88 211 ASN A O 1
ATOM 1657 N N . ALA A 1 212 ? 0.997 -6.519 -10.122 1.00 92.50 212 ALA A N 1
ATOM 1658 C CA . ALA A 1 212 ? 1.746 -6.027 -8.970 1.00 92.50 212 ALA A CA 1
ATOM 1659 C C . ALA A 1 212 ? 0.793 -5.547 -7.869 1.00 92.50 212 ALA A C 1
ATOM 1661 O O . ALA A 1 212 ? -0.386 -5.261 -8.090 1.00 92.50 212 ALA A O 1
ATOM 1662 N N . MET A 1 213 ? 1.292 -5.560 -6.635 1.00 94.69 213 MET A N 1
ATOM 1663 C CA . MET A 1 213 ? 0.487 -5.339 -5.439 1.00 94.69 213 MET A CA 1
ATOM 1664 C C . MET A 1 213 ? 1.189 -4.374 -4.499 1.00 94.69 213 MET A C 1
ATOM 1666 O O . MET A 1 213 ? 2.415 -4.369 -4.402 1.00 94.69 213 MET A O 1
ATOM 1670 N N . SER A 1 214 ? 0.391 -3.604 -3.773 1.00 96.25 214 SER A N 1
ATOM 1671 C CA . SER A 1 214 ? 0.859 -2.664 -2.761 1.00 96.25 214 SER A CA 1
ATOM 1672 C C . SER A 1 214 ? -0.105 -2.641 -1.586 1.00 96.25 214 SER A C 1
ATOM 1674 O O . SER A 1 214 ? -1.278 -3.003 -1.725 1.00 96.25 214 SER A O 1
ATOM 1676 N N . GLU A 1 215 ? 0.394 -2.256 -0.417 1.00 97.38 215 GLU A N 1
ATOM 1677 C CA . GLU A 1 215 ? -0.376 -2.253 0.822 1.00 97.38 215 GLU A CA 1
ATOM 1678 C C . GLU A 1 215 ? -0.222 -0.931 1.575 1.00 97.38 215 GLU A C 1
ATOM 1680 O O . GLU A 1 215 ? 0.858 -0.348 1.625 1.00 97.38 215 GLU A O 1
ATOM 1685 N N . ALA A 1 216 ? -1.308 -0.495 2.206 1.00 97.31 216 ALA A N 1
ATOM 1686 C CA . ALA A 1 216 ? -1.359 0.651 3.102 1.00 97.31 216 ALA A CA 1
ATOM 1687 C C . ALA A 1 216 ? -2.113 0.284 4.380 1.00 97.31 216 ALA A C 1
ATOM 1689 O O . ALA A 1 216 ? -2.948 -0.622 4.393 1.00 97.31 216 ALA A O 1
ATOM 1690 N N . ILE A 1 217 ? -1.811 0.975 5.474 1.00 96.88 217 ILE A N 1
ATOM 1691 C CA . ILE A 1 217 ? -2.397 0.715 6.789 1.00 96.88 217 ILE A CA 1
ATOM 1692 C C . ILE A 1 217 ? -3.099 1.974 7.274 1.00 96.88 217 ILE A C 1
ATOM 1694 O O . ILE A 1 217 ? -2.575 3.070 7.113 1.00 96.88 217 ILE A O 1
ATOM 1698 N N . VAL A 1 218 ? -4.250 1.787 7.915 1.00 96.88 218 VAL A N 1
ATOM 1699 C CA . VAL A 1 218 ? -4.972 2.831 8.638 1.00 96.88 218 VAL A CA 1
ATOM 1700 C C . VAL A 1 218 ? -5.326 2.343 10.038 1.00 96.88 218 VAL A C 1
ATOM 1702 O O . VAL A 1 218 ? -5.830 1.229 10.230 1.00 96.88 218 VAL A O 1
ATOM 1705 N N . THR A 1 219 ? -5.053 3.178 11.036 1.00 96.81 219 THR A N 1
ATOM 1706 C CA . THR A 1 219 ? -5.356 2.902 12.440 1.00 96.81 219 THR A CA 1
ATOM 1707 C C . THR A 1 219 ? -6.606 3.659 12.864 1.00 96.81 219 THR A C 1
ATOM 1709 O O . THR A 1 219 ? -6.679 4.883 12.785 1.00 96.81 219 THR A O 1
ATOM 1712 N N . LEU A 1 220 ? -7.591 2.931 13.387 1.00 95.44 220 LEU A N 1
ATOM 1713 C CA . LEU A 1 220 ? -8.807 3.494 13.960 1.00 95.44 220 LEU A CA 1
ATOM 1714 C C . LEU A 1 220 ? -8.761 3.395 15.479 1.00 95.44 220 LEU A C 1
ATOM 1716 O O . LEU A 1 220 ? -8.712 2.304 16.045 1.00 95.44 220 LEU A O 1
ATOM 1720 N N . ARG A 1 221 ? -8.844 4.532 16.162 1.00 96.31 221 ARG A N 1
ATOM 1721 C CA . ARG A 1 221 ? -8.991 4.604 17.614 1.00 96.31 221 ARG A CA 1
ATOM 1722 C C . ARG A 1 221 ? -10.410 5.025 17.969 1.00 96.31 221 ARG A C 1
ATOM 1724 O O . ARG A 1 221 ? -10.795 6.171 17.763 1.00 96.31 221 ARG A O 1
ATOM 1731 N N . VAL A 1 222 ? -11.172 4.115 18.561 1.00 95.38 222 VAL A N 1
ATOM 1732 C CA . VAL A 1 222 ? -12.529 4.389 19.039 1.00 95.38 222 VAL A CA 1
ATOM 1733 C C . VAL A 1 222 ? -12.509 4.609 20.550 1.00 95.38 222 VAL A C 1
ATOM 1735 O O . VAL A 1 222 ? -12.088 3.712 21.290 1.00 95.38 222 VAL A O 1
ATOM 1738 N N . ILE A 1 223 ? -12.951 5.789 20.999 1.00 93.88 223 ILE A N 1
ATOM 1739 C CA . ILE A 1 223 ? -12.965 6.213 22.414 1.00 93.88 223 ILE A CA 1
ATOM 1740 C C . ILE A 1 223 ? -14.359 6.251 23.035 1.00 93.88 223 ILE A C 1
ATOM 1742 O O . ILE A 1 223 ? -15.380 6.259 22.314 1.00 93.88 223 ILE A O 1
#

Foldseek 3Di:
DPQDWDWDFDFQKIFTDDPRDTDDMDGHQFGFPDWDADPVQKIKTWGAHPVPRDIDIDIGHSPDDDDDDDDDDDDDDDDDDDDDDDDDDDDDDDDDPVVVVVVVVVVPPDPPPPPPPPPPPVVVVVVVVVVLVDFDAKAWDQDEAEEEEDDPVQKDKDKTAGPPIAGPNFGWPWKFKAWPVRDTPDIDRIDIDMDGAAKTKIKIWIAGPVGHIDIDIYIYHYD

Secondary structure (DSSP, 8-state):
---PPEEEEETTEEEEEETTEEEEEEE-SSEEEEEEE-TTS-EEEEEE-TTT--EEEEEE-TTS----------------PPPP------------TTTHHHHHHHTTS-------------HHHHHHHHHTTSPPPPB------EEE---TTSEEEEEEE-TT-B-SSS-EEEEEEE-TTS-EEE-SSEEEEEEESEEEEEEEEEEETTS-EEEEEEEEEE-